Protein 5IJP (pdb70)

Radius of gyration: 22.39 Å; Cα contacts (8 Å, |Δi|>4): 128; chains: 1; bounding box: 25×36×83 Å

Solvent-accessible surface area: 11402 Å² total; per-residue (Å²): 166,129,13,24,147,76,10,62,92,45,70,59,191,86,1,70,208,57,14,15,73,14,92,25,5,64,47,12,10,148,146,22,73,6,88,108,46,103,109,168,134,74,124,96,16,37,131,110,0,21,66,90,0,34,72,38,0,80,60,25,12,91,67,1,70,57,34,26,65,81,23,1,93,69,1,32,152,66,1,61,89,7,36,174,85,4,112,85,10,43,31,73,80,143,155,81,162,118,89,32,105,101,14,64,123,70,0,32,70,2,63,49,28,23,110,53,5,52,96,0,47,91,12,1,93,37,0,2,102,74,0,3,110,52,0,20,158,89,29,40,100,174,16,52,92,98,8,65,86,145,24,74,60,85,57,148,18,62,146,103,12,71,42,6,36,82,99,2,57,135,17,67,95,98,2,57,96,83

Sequence (178 aa):
MKFGQQLRSSIIREYQWHYIDYDGLKADLKRASGPLVASSPRREWTEDDESRFVSKLEAELDKVHAKQQVKAMEISRRIAVSEREVQDVVGRLQDSEEEFMLLEEDLSDIIADVHDLAKFVQVNYTGFYKIIKKHDKMTGWRLKPVFDTRLKAKPFYKENYDASVVRLSKLYDLVRTR

Structure (mmCIF, N/CA/C/O backbone):
data_5IJP
#
_entry.id   5IJP
#
_cell.length_a   74.200
_cell.length_b   74.200
_cell.length_c   74.420
_cell.angle_alpha   90.00
_cell.angle_beta   90.00
_cell.angle_gamma   120.00
#
_symmetry.space_group_name_H-M   'P 62'
#
loop_
_entity.id
_entity.type
_entity.pdbx_description
1 polymer 'Putative uncharacterized protein'
2 non-polymer 'ACETATE ION'
3 non-polymer 'INOSITOL HEXAKISPHOSPHATE'
4 water water
#
loop_
_atom_site.group_PDB
_atom_site.id
_atom_site.type_symbol
_atom_site.label_atom_id
_atom_site.label_alt_id
_atom_site.label_comp_id
_atom_site.label_asym_id
_atom_site.label_entity_id
_atom_site.label_seq_id
_atom_site.pdbx_PDB_ins_code
_atom_site.Cartn_x
_atom_site.Cartn_y
_atom_site.Cartn_z
_atom_site.occupancy
_atom_site.B_iso_or_equiv
_atom_site.auth_seq_id
_atom_site.auth_comp_id
_atom_site.auth_asym_id
_atom_site.auth_atom_id
_atom_site.pdbx_PDB_model_num
ATOM 1 N N . MET A 1 1 ? -12.451 -7.707 8.215 1.00 118.76 1 MET A N 1
ATOM 2 C CA . MET A 1 1 ? -13.114 -7.215 7.009 1.00 116.63 1 MET A CA 1
ATOM 3 C C . MET A 1 1 ? -13.984 -5.973 7.257 1.00 119.53 1 MET A C 1
ATOM 4 O O . MET A 1 1 ? -14.216 -5.597 8.409 1.00 120.15 1 MET A O 1
ATOM 9 N N . LYS A 1 2 ? -14.453 -5.334 6.165 1.00 114.24 2 LYS A N 1
ATOM 10 C CA . LYS A 1 2 ? -15.289 -4.128 6.193 1.00 113.54 2 LYS A CA 1
ATOM 11 C C . LYS A 1 2 ? -16.342 -4.117 5.065 1.00 113.87 2 LYS A C 1
ATOM 12 O O . LYS A 1 2 ? -16.497 -3.109 4.370 1.00 113.80 2 LYS A O 1
ATOM 18 N N . PHE A 1 3 ? -17.082 -5.238 4.908 1.00 107.33 3 PHE A N 1
ATOM 19 C CA . PHE A 1 3 ? -18.108 -5.398 3.871 1.00 104.56 3 PHE A CA 1
ATOM 20 C C . PHE A 1 3 ? -19.325 -4.479 4.044 1.00 107.22 3 PHE A C 1
ATOM 21 O O . PHE A 1 3 ? -19.859 -3.999 3.041 1.00 106.05 3 PHE A O 1
ATOM 29 N N . GLY A 1 4 ? -19.750 -4.257 5.291 1.00 103.90 4 GLY A N 1
ATOM 30 C CA . GLY A 1 4 ? -20.888 -3.407 5.639 1.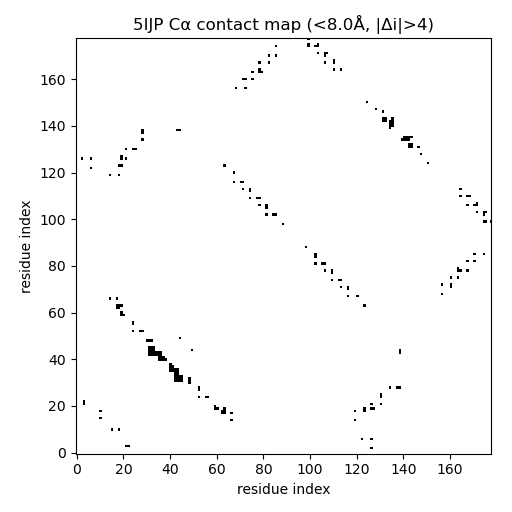00 103.66 4 GLY A CA 1
ATOM 31 C C . GLY A 1 4 ? -20.816 -2.008 5.055 1.00 108.24 4 GLY A C 1
ATOM 32 O O . GLY A 1 4 ? -21.833 -1.461 4.619 1.00 107.30 4 GLY A O 1
ATOM 33 N N . GLN A 1 5 ? -19.597 -1.437 5.022 1.00 106.25 5 GLN A N 1
ATOM 34 C CA . GLN A 1 5 ? -19.306 -0.116 4.467 1.00 107.63 5 GLN A CA 1
ATOM 35 C C . GLN A 1 5 ? -18.958 -0.222 2.973 1.00 109.82 5 GLN A C 1
ATOM 36 O O . GLN A 1 5 ? -19.249 0.708 2.220 1.00 109.88 5 GLN A O 1
ATOM 42 N N . GLN A 1 6 ? -18.339 -1.353 2.554 1.00 104.70 6 GLN A N 1
ATOM 43 C CA . GLN A 1 6 ? -17.948 -1.634 1.165 1.00 103.48 6 GLN A CA 1
ATOM 44 C C . GLN A 1 6 ? -19.165 -1.732 0.242 1.00 104.70 6 GLN A C 1
ATOM 45 O O . GLN A 1 6 ? -19.145 -1.163 -0.852 1.00 104.36 6 GLN A O 1
ATOM 51 N N . LEU A 1 7 ? -20.218 -2.452 0.688 1.00 99.13 7 LEU A N 1
ATOM 52 C CA . LEU A 1 7 ? -21.469 -2.640 -0.050 1.00 97.01 7 LEU A CA 1
ATOM 53 C C . LEU A 1 7 ? -22.243 -1.328 -0.166 1.00 101.32 7 LEU A C 1
ATOM 54 O O . LEU A 1 7 ? -22.792 -1.046 -1.230 1.00 100.23 7 LEU A O 1
ATOM 56 N N . ARG A 1 8 ? -22.260 -0.522 0.919 1.00 99.37 8 ARG A N 1
ATOM 57 C CA . ARG A 1 8 ? -22.934 0.778 0.990 1.00 100.64 8 ARG A CA 1
ATOM 58 C C . ARG A 1 8 ? -22.286 1.818 0.068 1.00 105.55 8 ARG A C 1
ATOM 59 O O . ARG A 1 8 ? -22.997 2.619 -0.541 1.00 105.62 8 ARG A O 1
ATOM 61 N N . SER A 1 9 ? -20.942 1.796 -0.035 1.00 102.62 9 SER A N 1
ATOM 62 C CA . SER A 1 9 ? -20.166 2.707 -0.880 1.00 103.82 9 SER A CA 1
ATOM 63 C C . SER A 1 9 ? -20.317 2.377 -2.367 1.00 105.53 9 SER A C 1
ATOM 64 O O . SER A 1 9 ? -20.305 3.288 -3.196 1.00 106.20 9 SER A O 1
ATOM 67 N N . SER A 1 10 ? -20.460 1.078 -2.700 1.00 99.23 10 SER A N 1
ATOM 68 C CA . SER A 1 10 ? -20.604 0.596 -4.075 1.00 97.26 10 SER A CA 1
ATOM 69 C C . SER A 1 10 ? -22.075 0.412 -4.512 1.00 98.90 10 SER A C 1
ATOM 70 O O . SER A 1 10 ? -22.388 -0.511 -5.270 1.00 96.82 10 SER A O 1
ATOM 73 N N . ILE A 1 11 ? -22.969 1.314 -4.055 1.00 95.86 11 ILE A N 1
ATOM 74 C CA . ILE A 1 11 ? -24.391 1.288 -4.404 1.00 94.58 11 ILE A CA 1
ATOM 75 C C . ILE A 1 11 ? -24.666 2.197 -5.607 1.00 98.76 11 ILE A C 1
ATOM 76 O O . ILE A 1 11 ? -24.302 3.375 -5.593 1.00 100.43 11 ILE A O 1
ATOM 81 N N . ILE A 1 12 ? -25.292 1.625 -6.650 1.00 93.49 12 ILE A N 1
ATOM 82 C CA . ILE A 1 12 ? -25.698 2.327 -7.870 1.00 93.62 12 ILE A CA 1
ATOM 83 C C . ILE A 1 12 ? -27.189 2.643 -7.704 1.00 97.36 12 ILE A C 1
ATOM 84 O O . ILE A 1 12 ? -27.954 1.763 -7.301 1.00 95.80 12 ILE A O 1
ATOM 89 N N . ARG A 1 13 ? -27.597 3.893 -8.010 1.00 95.42 13 ARG A N 1
ATOM 90 C CA . ARG A 1 13 ? -28.984 4.376 -7.907 1.00 96.16 13 ARG A CA 1
ATOM 91 C C . ARG A 1 13 ? -29.990 3.536 -8.717 1.00 98.19 13 ARG A C 1
ATOM 92 O O . ARG A 1 13 ? -31.168 3.482 -8.359 1.00 98.37 13 ARG A O 1
ATOM 100 N N . GLU A 1 14 ? -29.510 2.872 -9.789 1.00 92.85 14 GLU A N 1
ATOM 101 C CA . GLU A 1 14 ? -30.274 1.983 -10.669 1.00 91.37 14 GLU A CA 1
ATOM 102 C C . GLU A 1 14 ? -30.736 0.722 -9.907 1.00 93.39 14 GLU A C 1
ATOM 103 O O . GLU A 1 14 ? -31.864 0.265 -10.110 1.00 93.10 14 GLU A O 1
ATOM 109 N N . TYR A 1 15 ? -29.868 0.181 -9.027 1.00 88.43 15 TYR A N 1
ATOM 110 C CA . TYR A 1 15 ? -30.134 -1.026 -8.234 1.00 86.73 15 TYR A CA 1
ATOM 111 C C . TYR A 1 15 ? -30.338 -0.729 -6.729 1.00 90.12 15 TYR A C 1
ATOM 112 O O . TYR A 1 15 ? -30.537 -1.665 -5.955 1.00 88.85 15 TYR A O 1
ATOM 121 N N . GLN A 1 16 ? -30.300 0.568 -6.335 1.00 87.50 16 GLN A N 1
ATOM 122 C CA . GLN A 1 16 ? -30.397 1.131 -4.974 1.00 88.19 16 GLN A CA 1
ATOM 123 C C . GLN A 1 16 ? -31.269 0.350 -3.963 1.00 90.64 16 GLN A C 1
ATOM 124 O O . GLN A 1 16 ? -30.803 0.088 -2.852 1.00 90.01 16 GLN A O 1
ATOM 130 N N . TRP A 1 17 ? -32.518 0.008 -4.330 1.00 86.53 17 TRP A N 1
ATOM 131 C CA . TRP A 1 17 ? -33.462 -0.691 -3.444 1.00 86.01 17 TRP A CA 1
ATOM 132 C C . TRP A 1 17 ? -33.451 -2.226 -3.580 1.00 86.39 17 TRP A C 1
ATOM 133 O O . TRP A 1 17 ? -34.332 -2.888 -3.023 1.00 86.14 17 TRP A O 1
ATOM 144 N N . HIS A 1 18 ? -32.461 -2.793 -4.295 1.00 80.20 18 HIS A N 1
ATOM 145 C CA . HIS A 1 18 ? -32.402 -4.236 -4.543 1.00 77.96 18 HIS A CA 1
ATOM 146 C C . HIS A 1 18 ? -31.121 -4.938 -4.047 1.00 79.29 18 HIS A C 1
ATOM 147 O O . HIS A 1 18 ? -30.955 -6.136 -4.297 1.00 77.61 18 HIS A O 1
ATOM 154 N N . TYR A 1 19 ? -30.250 -4.221 -3.312 1.00 75.49 19 TYR A N 1
ATOM 155 C CA . TYR A 1 19 ? -29.025 -4.795 -2.743 1.00 74.10 19 TYR A CA 1
ATOM 156 C C . TYR A 1 19 ? -29.351 -5.638 -1.501 1.00 77.16 19 TYR A C 1
ATOM 157 O O . TYR A 1 19 ? -30.468 -5.556 -0.983 1.00 77.34 19 TYR A O 1
ATOM 166 N N . ILE A 1 20 ? -28.377 -6.441 -1.024 1.00 72.68 20 ILE A N 1
ATOM 167 C CA . ILE A 1 20 ? -28.528 -7.290 0.168 1.00 72.10 20 ILE A CA 1
ATOM 168 C C . ILE A 1 20 ? -28.702 -6.433 1.415 1.00 76.35 20 ILE A C 1
ATOM 169 O O . ILE A 1 20 ? -28.000 -5.431 1.575 1.00 76.70 20 ILE A O 1
ATOM 174 N N . ASP A 1 21 ? -29.602 -6.851 2.318 1.00 72.70 21 ASP A N 1
ATOM 175 C CA . ASP A 1 21 ? -29.799 -6.171 3.594 1.00 73.67 21 ASP A CA 1
ATOM 176 C C . ASP A 1 21 ? -28.819 -6.830 4.574 1.00 76.90 21 ASP A C 1
ATOM 177 O O . ASP A 1 21 ? -29.225 -7.525 5.509 1.00 76.61 21 ASP A O 1
ATOM 182 N N . TYR A 1 22 ? -27.511 -6.643 4.298 1.00 73.03 22 TYR A N 1
ATOM 183 C CA . TYR A 1 22 ? -26.379 -7.192 5.045 1.00 72.82 22 TYR A CA 1
ATOM 184 C C . TYR A 1 22 ? -26.415 -6.792 6.516 1.00 77.43 22 TYR A C 1
ATOM 185 O O . TYR A 1 22 ? -26.212 -7.647 7.376 1.00 76.78 22 TYR A O 1
ATOM 194 N N . ASP A 1 23 ? -26.700 -5.506 6.799 1.00 75.16 23 ASP A N 1
ATOM 195 C CA . ASP A 1 23 ? -26.801 -4.970 8.158 1.00 76.53 23 ASP A CA 1
ATOM 196 C C . ASP A 1 23 ? -28.057 -5.488 8.865 1.00 80.04 23 ASP A C 1
ATOM 197 O O . ASP A 1 23 ? -28.028 -5.704 10.078 1.00 80.47 23 ASP A O 1
ATOM 202 N N . GLY A 1 24 ? -29.127 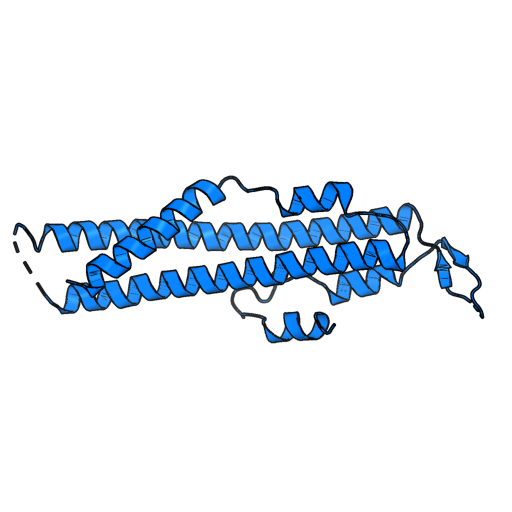-5.697 8.095 1.00 75.52 24 GLY A N 1
ATOM 203 C CA . GLY A 1 24 ? -30.399 -6.221 8.580 1.00 75.38 24 GLY A CA 1
ATOM 204 C C . GLY A 1 24 ? -30.314 -7.682 8.976 1.00 77.62 24 GLY A C 1
ATOM 205 O O . GLY A 1 24 ? -30.862 -8.076 10.009 1.00 77.85 24 GLY A O 1
ATOM 206 N N . LEU A 1 25 ? -29.615 -8.492 8.155 1.00 72.39 25 LEU A N 1
ATOM 207 C CA . LEU A 1 25 ? -29.402 -9.924 8.393 1.00 71.09 25 LEU A CA 1
ATOM 208 C C . LEU A 1 25 ? -28.401 -10.152 9.532 1.00 75.30 25 LEU A C 1
ATOM 209 O O . LEU A 1 25 ? -28.538 -11.127 10.273 1.00 74.78 25 LEU A O 1
ATOM 214 N N . LYS A 1 26 ? -27.406 -9.247 9.669 1.00 72.55 26 LYS A N 1
ATOM 215 C CA . LYS A 1 26 ? -26.375 -9.275 10.715 1.00 73.28 26 LYS A CA 1
ATOM 216 C C . LYS A 1 26 ? -27.022 -9.023 12.083 1.00 78.25 26 LYS A C 1
ATOM 217 O O . LYS A 1 26 ? -26.657 -9.677 13.062 1.00 78.15 26 LYS A O 1
ATOM 223 N N . ALA A 1 27 ? -27.989 -8.080 12.135 1.00 75.58 27 ALA A N 1
ATOM 224 C CA . ALA A 1 27 ? -28.743 -7.714 13.335 1.00 76.95 27 ALA A CA 1
ATOM 225 C C . ALA A 1 27 ? -29.677 -8.848 13.769 1.00 80.31 27 ALA A C 1
ATOM 226 O O . ALA A 1 27 ? -29.907 -9.023 14.967 1.00 81.07 27 ALA A O 1
ATOM 228 N N . ASP A 1 28 ? -30.199 -9.620 12.792 1.00 75.38 28 ASP A N 1
ATOM 229 C CA . ASP A 1 28 ? -31.091 -10.764 13.003 1.00 74.80 28 ASP A CA 1
ATOM 230 C C . ASP A 1 28 ? -30.363 -11.921 13.703 1.00 77.93 28 ASP A C 1
ATOM 231 O O . ASP A 1 28 ? -30.988 -12.663 14.463 1.00 77.95 28 ASP A O 1
ATOM 236 N N . LEU A 1 29 ? -29.043 -12.059 13.450 1.00 73.60 29 LEU A N 1
ATOM 237 C CA . LEU A 1 29 ? -28.178 -13.087 14.041 1.00 73.14 29 LEU A CA 1
ATOM 238 C C . LEU A 1 29 ? -27.938 -12.840 15.532 1.00 78.36 29 LEU A C 1
ATOM 239 O O . LEU A 1 29 ? -27.693 -13.789 16.279 1.00 78.24 29 LEU A O 1
ATOM 244 N N . LYS A 1 30 ? -27.997 -11.564 15.952 1.00 75.90 30 LYS A N 1
ATOM 245 C CA . LYS A 1 30 ? -27.808 -11.133 17.339 1.00 77.29 30 LYS A CA 1
ATOM 246 C C . LYS A 1 30 ? -29.105 -11.296 18.147 1.00 81.56 30 LYS A C 1
ATOM 247 O O . LYS A 1 30 ? -29.058 -11.306 19.380 1.00 82.64 30 LYS A O 1
ATOM 253 N N . ARG A 1 31 ? -30.256 -11.427 17.452 1.00 77.16 31 ARG A N 1
ATOM 254 C CA . ARG A 1 31 ? -31.583 -11.567 18.056 1.00 77.97 31 ARG A CA 1
ATOM 255 C C . ARG A 1 31 ? -31.972 -13.031 18.343 1.00 81.02 31 ARG A C 1
ATOM 256 O O . ARG A 1 31 ? -32.982 -13.525 17.831 1.00 80.28 31 ARG A O 1
ATOM 264 N N . ALA A 1 32 ? -31.170 -13.715 19.182 1.00 77.56 32 ALA A N 1
ATOM 265 C CA . ALA A 1 32 ? -31.419 -15.099 19.597 1.00 77.12 32 ALA A CA 1
ATOM 266 C C . ALA A 1 32 ? -32.461 -15.111 20.723 1.00 82.61 32 ALA A C 1
ATOM 267 O O . ALA A 1 32 ? -32.444 -14.221 21.577 1.00 83.64 32 ALA A O 1
ATOM 269 N N . SER A 1 33 ? -33.376 -16.102 20.716 1.00 79.33 33 SER A N 1
ATOM 270 C CA . SER A 1 33 ? -34.462 -16.191 21.699 1.00 81.08 33 SER A CA 1
ATOM 271 C C . SER A 1 33 ? -34.471 -17.476 22.562 1.00 85.87 33 SER A C 1
ATOM 272 O O . SER A 1 33 ? -35.478 -17.768 23.216 1.00 86.98 33 SER A O 1
ATOM 275 N N . GLY A 1 34 ? -33.352 -18.197 22.591 1.00 81.69 34 GLY A N 1
ATOM 276 C CA . GLY A 1 34 ? -33.221 -19.427 23.367 1.00 82.15 34 GLY A CA 1
ATOM 277 C C . GLY A 1 34 ? -32.737 -19.236 24.792 1.00 87.73 34 GLY A C 1
ATOM 278 O O . GLY A 1 34 ? -32.814 -18.122 25.319 1.00 88.25 34 GLY A O 1
ATOM 279 N N . PRO A 1 35 ? -32.236 -20.308 25.459 1.00 84.93 35 PRO A N 1
ATOM 280 C CA . PRO A 1 35 ? -31.758 -20.148 26.845 1.00 86.36 35 PRO A CA 1
ATOM 281 C C . PRO A 1 35 ? -30.455 -19.355 26.939 1.00 90.67 35 PRO A C 1
ATOM 282 O O . PRO A 1 35 ? -29.656 -19.373 26.002 1.00 88.86 35 PRO A O 1
ATOM 286 N N . LEU A 1 36 ? -30.253 -18.649 28.067 1.00 89.38 36 LEU A N 1
ATOM 287 C CA . LEU A 1 36 ? -29.063 -17.830 28.298 1.00 89.91 36 LEU A CA 1
ATOM 288 C C . LEU A 1 36 ? -27.811 -18.678 28.522 1.00 94.47 36 LEU A C 1
ATOM 289 O O . LEU A 1 36 ? -27.758 -19.474 29.462 1.00 95.10 36 LEU A O 1
ATOM 294 N N . VAL A 1 37 ? -26.819 -18.520 27.629 1.00 90.64 37 VAL A N 1
ATOM 295 C CA . VAL A 1 37 ? -25.543 -19.234 27.674 1.00 90.97 37 VAL A CA 1
ATOM 296 C C . VAL A 1 37 ? -24.488 -18.388 28.389 1.00 97.18 37 VAL A C 1
ATOM 297 O O . VAL A 1 37 ? -24.298 -17.218 28.044 1.00 96.90 37 VAL A O 1
ATOM 299 N N . ALA A 1 38 ? -23.819 -18.980 29.393 1.00 95.72 38 ALA A N 1
ATOM 300 C CA . ALA A 1 38 ? -22.790 -18.312 30.191 1.00 97.90 38 ALA A CA 1
ATOM 301 C C . ALA A 1 38 ? -21.414 -18.350 29.523 1.00 102.42 38 ALA A C 1
ATOM 302 O O . ALA A 1 38 ? -21.016 -19.384 28.978 1.00 101.34 38 ALA A O 1
ATOM 304 N N . SER A 1 39 ? -20.694 -17.211 29.567 1.00 100.53 39 SER A N 1
ATOM 305 C CA . SER A 1 39 ? -19.351 -17.043 29.003 1.00 101.20 39 SER A CA 1
ATOM 306 C C . SER A 1 39 ? -18.558 -16.023 29.827 1.00 107.77 39 SER A C 1
ATOM 307 O O . SER A 1 39 ? -19.020 -14.896 30.021 1.00 107.84 39 SER A O 1
ATOM 310 N N . SER A 1 40 ? -17.375 -16.432 30.325 1.00 106.36 40 SER A N 1
ATOM 311 C CA . SER A 1 40 ? -16.495 -15.592 31.142 1.00 136.94 40 SER A CA 1
ATOM 312 C C . SER A 1 40 ? -15.793 -14.528 30.302 1.00 165.46 40 SER A C 1
ATOM 313 O O . SER A 1 40 ? -15.889 -13.341 30.606 1.00 127.07 40 SER A O 1
ATOM 316 N N . PRO A 1 46 ? -24.364 -12.604 29.925 1.00 93.25 46 PRO A N 1
ATOM 317 C CA . PRO A 1 46 ? -24.680 -13.816 29.155 1.00 90.50 46 PRO A CA 1
ATOM 318 C C . PRO A 1 46 ? -25.557 -13.534 27.939 1.00 92.30 46 PRO A C 1
ATOM 319 O O . PRO A 1 46 ? -26.411 -12.647 27.986 1.00 92.56 46 PRO A O 1
ATOM 323 N N . ARG A 1 47 ? -25.342 -14.297 26.852 1.00 86.52 47 ARG A N 1
ATOM 324 C CA . ARG A 1 47 ? -26.089 -14.172 25.598 1.00 84.19 47 ARG A CA 1
ATOM 325 C C . ARG A 1 47 ? -26.977 -15.391 25.358 1.00 86.14 47 ARG A C 1
ATOM 326 O O . ARG A 1 47 ? -26.577 -16.513 25.677 1.00 85.65 47 ARG A O 1
ATOM 328 N N . ARG A 1 48 ? -28.176 -15.167 24.788 1.00 81.45 48 ARG A N 1
ATOM 329 C CA . ARG A 1 48 ? -29.148 -16.223 24.486 1.00 80.10 48 ARG A CA 1
ATOM 330 C C . ARG A 1 48 ? -28.677 -17.137 23.348 1.00 81.90 48 ARG A C 1
ATOM 331 O O . ARG A 1 48 ? -27.946 -16.693 22.459 1.00 80.61 48 ARG A O 1
ATOM 339 N N . GLU A 1 49 ? -29.085 -18.419 23.398 1.00 77.79 49 GLU A N 1
ATOM 340 C CA . GLU A 1 49 ? -28.727 -19.450 22.420 1.00 76.02 49 GLU A CA 1
ATOM 341 C C . GLU A 1 49 ? -29.611 -19.392 21.169 1.00 78.08 49 GLU A C 1
ATOM 342 O O . GLU A 1 49 ? -30.744 -18.911 21.236 1.00 78.04 49 GLU A O 1
ATOM 348 N N . TRP A 1 50 ? -29.088 -19.887 20.031 1.00 72.91 50 TRP A N 1
ATOM 349 C CA . TRP A 1 50 ? -29.799 -19.930 18.752 1.00 71.35 50 TRP A CA 1
ATOM 350 C C . TRP A 1 50 ? -30.699 -21.168 18.708 1.00 75.31 50 TRP A C 1
ATOM 351 O O . TRP A 1 50 ? -30.239 -22.274 19.009 1.00 75.22 50 TRP A O 1
ATOM 362 N N . THR A 1 51 ? -31.984 -20.973 18.357 1.00 71.84 51 THR A N 1
ATOM 363 C CA . THR A 1 51 ? -32.988 -22.044 18.300 1.00 72.30 51 THR A CA 1
ATOM 364 C C . THR A 1 51 ? -33.457 -22.365 16.877 1.00 75.13 51 THR A C 1
ATOM 365 O O . THR A 1 51 ? -33.013 -21.731 15.916 1.00 73.59 51 THR A O 1
ATOM 369 N N . GLU A 1 52 ? -34.368 -23.356 16.759 1.00 72.36 52 GLU A N 1
ATOM 370 C CA . GLU A 1 52 ? -35.001 -23.801 15.517 1.00 72.00 52 GLU A CA 1
ATOM 371 C C . GLU A 1 52 ? -35.910 -22.680 14.984 1.00 75.41 52 GLU A C 1
ATOM 372 O O . GLU A 1 52 ? -35.984 -22.480 13.770 1.00 74.23 52 GLU A O 1
ATOM 378 N N . ASP A 1 53 ? -36.584 -21.948 15.901 1.00 72.73 53 ASP A N 1
ATOM 379 C CA . ASP A 1 53 ? -37.473 -20.824 15.592 1.00 72.94 53 ASP A CA 1
ATOM 380 C C . ASP A 1 53 ? -36.678 -19.625 15.071 1.00 74.78 53 ASP A C 1
ATOM 381 O O . ASP A 1 53 ? -37.146 -18.937 14.163 1.00 74.20 53 ASP A O 1
ATOM 386 N N . ASP A 1 54 ? -35.476 -19.384 15.642 1.00 70.16 54 ASP A N 1
ATOM 387 C CA . ASP A 1 54 ? -34.571 -18.306 15.230 1.00 68.71 54 ASP A CA 1
ATOM 388 C C . ASP A 1 54 ? -34.011 -18.611 13.841 1.00 70.96 54 ASP A C 1
ATOM 389 O O . ASP A 1 54 ? -33.861 -17.700 13.024 1.00 69.86 54 ASP A O 1
ATOM 394 N N . GLU A 1 55 ? -33.728 -19.906 13.579 1.00 67.04 55 GLU A N 1
ATOM 395 C CA . GLU A 1 55 ? -33.210 -20.430 12.317 1.00 65.70 55 GLU A CA 1
ATOM 396 C C . GLU A 1 55 ? -34.243 -20.277 11.194 1.00 69.21 55 GLU A C 1
ATOM 397 O O . GLU A 1 55 ? -33.883 -19.828 10.107 1.00 67.95 55 GLU A O 1
ATOM 403 N N . SER A 1 56 ? -35.520 -20.634 11.465 1.00 66.66 56 SER A N 1
ATOM 404 C CA . SER A 1 56 ? -36.637 -20.533 10.518 1.00 66.91 56 SER A CA 1
ATOM 405 C C . SER A 1 56 ? -36.895 -19.079 10.108 1.00 70.11 56 SER A C 1
ATOM 406 O O . SER A 1 56 ? -37.211 -18.820 8.946 1.00 69.43 56 SER A O 1
ATOM 409 N N . ARG A 1 57 ? -36.733 -18.139 11.062 1.00 66.70 57 ARG A N 1
ATOM 410 C CA . ARG A 1 57 ? -36.898 -16.698 10.869 1.00 66.54 57 ARG A CA 1
ATOM 411 C C . ARG A 1 57 ? -35.781 -16.147 9.971 1.00 68.57 57 ARG A C 1
ATOM 412 O O . ARG A 1 57 ? -36.065 -15.344 9.079 1.00 68.02 57 ARG A O 1
ATOM 420 N N . PHE A 1 58 ? -34.522 -16.581 10.206 1.00 64.03 58 PHE A N 1
ATOM 421 C CA . PHE A 1 58 ? -33.353 -16.147 9.438 1.00 62.45 58 PHE A CA 1
ATOM 422 C C . PHE A 1 58 ? -33.384 -16.643 7.992 1.00 65.51 58 PHE A C 1
ATOM 423 O O . PHE A 1 58 ? -33.114 -15.852 7.090 1.00 64.39 58 PHE A O 1
ATOM 431 N N . VAL A 1 59 ? -33.718 -17.937 7.775 1.00 62.44 59 VAL A N 1
ATOM 432 C CA . VAL A 1 59 ? -33.805 -18.560 6.444 1.00 61.93 59 VAL A CA 1
ATOM 433 C C . VAL A 1 59 ? -34.862 -17.848 5.588 1.00 66.45 59 VAL A C 1
ATOM 434 O O . VAL A 1 59 ? -34.577 -17.517 4.436 1.00 65.47 59 VAL A O 1
ATOM 438 N N . SER A 1 60 ? -36.048 -17.565 6.172 1.00 64.39 60 SER A N 1
ATOM 439 C CA . SER A 1 60 ? -37.148 -16.852 5.513 1.00 65.23 60 SER A CA 1
ATOM 440 C C . SER A 1 60 ? -36.729 -15.433 5.108 1.00 68.49 60 SER A C 1
ATOM 441 O O . SER A 1 60 ? -37.063 -14.993 4.008 1.00 68.14 60 SER A O 1
ATOM 444 N N . LYS A 1 61 ? -35.970 -14.740 5.984 1.00 64.60 61 LYS A N 1
ATOM 445 C CA . LYS A 1 61 ? -35.453 -13.391 5.743 1.00 64.07 61 LYS A CA 1
ATOM 446 C C . LYS A 1 61 ? -34.346 -13.407 4.682 1.00 66.45 61 LYS A C 1
ATOM 447 O O . LYS A 1 61 ? -34.257 -12.474 3.883 1.00 65.84 61 LYS A O 1
ATOM 449 N N . LEU A 1 62 ? -33.515 -14.469 4.676 1.00 62.26 62 LEU A N 1
ATOM 450 C CA . LEU A 1 62 ? -32.414 -14.659 3.728 1.00 61.09 62 LEU A CA 1
ATOM 451 C C . LEU A 1 62 ? -32.940 -15.005 2.329 1.00 65.10 62 LEU A C 1
ATOM 452 O O . LEU A 1 62 ? -32.400 -14.505 1.340 1.00 63.84 62 LEU A O 1
ATOM 457 N N . GLU A 1 63 ? -33.985 -15.858 2.253 1.00 62.87 63 GLU A N 1
ATOM 458 C CA . GLU A 1 63 ? -34.621 -16.270 0.998 1.00 63.21 63 GLU A CA 1
ATOM 459 C C . GLU A 1 63 ? -35.350 -15.096 0.348 1.00 67.61 63 GLU A C 1
ATOM 460 O O . GLU A 1 63 ? -35.302 -14.962 -0.874 1.00 67.09 63 GLU A O 1
ATOM 466 N N . ALA A 1 64 ? -35.990 -14.229 1.168 1.00 64.95 64 ALA A N 1
ATOM 467 C CA . ALA A 1 64 ? -36.700 -13.026 0.719 1.00 65.59 64 ALA A CA 1
ATOM 468 C C . ALA A 1 64 ?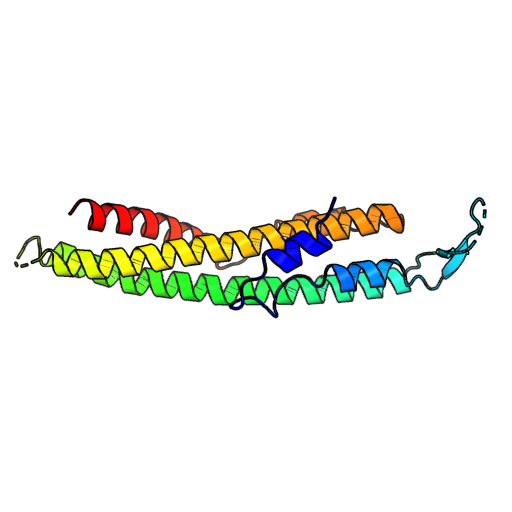 -35.720 -12.031 0.089 1.00 68.38 64 ALA A C 1
ATOM 469 O O . ALA A 1 64 ? -36.058 -11.376 -0.899 1.00 68.27 64 ALA A O 1
ATOM 471 N N . GLU A 1 65 ? -34.497 -11.947 0.650 1.00 63.84 65 GLU A N 1
ATOM 472 C CA . GLU A 1 65 ? -33.424 -11.095 0.144 1.00 62.82 65 GLU A CA 1
ATOM 473 C C . GLU A 1 65 ? -32.831 -11.694 -1.125 1.00 66.04 65 GLU A C 1
ATOM 474 O O . GLU A 1 65 ? -32.450 -10.946 -2.023 1.00 65.52 65 GLU A O 1
ATOM 480 N N . LEU A 1 66 ? -32.779 -13.042 -1.208 1.00 62.41 66 LEU A N 1
ATOM 481 C CA . LEU A 1 66 ? -32.264 -13.781 -2.363 1.00 61.71 66 LEU A CA 1
ATOM 482 C C . LEU A 1 66 ? -33.167 -13.600 -3.586 1.00 66.09 66 LEU A C 1
ATOM 483 O O . LEU A 1 66 ? -32.656 -13.457 -4.696 1.00 65.28 66 LEU A O 1
ATOM 488 N N . ASP A 1 67 ? -34.499 -13.575 -3.376 1.00 63.80 67 ASP A N 1
ATOM 489 C CA . ASP A 1 67 ? -35.493 -13.386 -4.436 1.00 64.62 67 ASP A CA 1
ATOM 490 C C . ASP A 1 67 ? -35.480 -11.954 -4.967 1.00 68.25 67 ASP A C 1
ATOM 491 O O . ASP A 1 67 ? -35.638 -11.757 -6.171 1.00 67.88 67 ASP A O 1
ATOM 496 N N . LYS A 1 68 ? -35.285 -10.964 -4.066 1.00 64.74 68 LYS A N 1
ATOM 497 C CA . LYS A 1 68 ? -35.223 -9.530 -4.371 1.00 64.82 68 LYS A CA 1
ATOM 498 C C . LYS A 1 68 ? -34.049 -9.220 -5.312 1.00 67.49 68 LYS A C 1
ATOM 499 O O . LYS A 1 68 ? -34.200 -8.413 -6.232 1.00 67.53 68 LYS A O 1
ATOM 505 N N . VAL A 1 69 ? -32.897 -9.879 -5.085 1.00 62.72 69 VAL A N 1
ATOM 506 C CA . VAL A 1 69 ? -31.682 -9.729 -5.893 1.00 61.61 69 VAL A CA 1
ATOM 507 C C . VAL A 1 69 ? -31.872 -10.427 -7.246 1.00 65.08 69 VAL A C 1
ATOM 508 O O . VAL A 1 69 ? -31.624 -9.811 -8.284 1.00 64.73 69 VAL A O 1
ATOM 512 N N . HIS A 1 70 ? -32.334 -11.699 -7.226 1.00 61.60 70 HIS A N 1
ATOM 513 C CA . HIS A 1 70 ? -32.580 -12.523 -8.414 1.00 61.64 70 HIS A CA 1
ATOM 514 C C . HIS A 1 70 ? -33.622 -11.928 -9.368 1.00 66.32 70 HIS A C 1
ATOM 515 O O . HIS A 1 70 ? -33.515 -12.137 -10.578 1.00 66.26 70 HIS A O 1
ATOM 522 N N . ALA A 1 71 ? -34.609 -11.176 -8.832 1.00 63.37 71 ALA A N 1
ATOM 523 C CA . ALA A 1 71 ? -35.638 -10.509 -9.632 1.00 64.29 71 ALA A CA 1
ATOM 524 C C . ALA A 1 71 ? -35.027 -9.332 -10.395 1.00 67.75 71 ALA A C 1
ATOM 525 O O . ALA A 1 71 ? -35.278 -9.203 -11.592 1.00 67.91 71 ALA A O 1
ATOM 527 N N . LYS A 1 72 ? -34.197 -8.503 -9.717 1.00 63.63 72 LYS A N 1
ATOM 528 C CA . LYS A 1 72 ? -33.513 -7.352 -10.321 1.00 63.28 72 LYS A CA 1
ATOM 529 C C . LYS A 1 72 ? -32.464 -7.804 -11.345 1.00 66.36 72 LYS A C 1
ATOM 530 O O . LYS A 1 72 ? -32.295 -7.143 -12.373 1.00 66.17 72 LYS A O 1
ATOM 536 N N . GLN A 1 73 ? -31.784 -8.941 -11.071 1.00 62.19 73 GLN A N 1
ATOM 537 C CA . GLN A 1 73 ? -30.784 -9.543 -11.959 1.00 61.53 73 GLN A CA 1
ATOM 538 C C . GLN A 1 73 ? -31.434 -9.991 -13.270 1.00 66.05 73 GLN A C 1
ATOM 539 O O . GLN A 1 73 ? -30.812 -9.880 -14.323 1.00 65.69 73 GLN A O 1
ATOM 545 N N . GLN A 1 74 ? -32.692 -10.475 -13.199 1.00 63.38 74 GLN A N 1
ATOM 546 C CA . GLN A 1 74 ? -33.473 -10.942 -14.342 1.00 64.29 74 GLN A CA 1
ATOM 547 C C . GLN A 1 74 ? -33.939 -9.791 -15.235 1.00 69.34 74 GLN A C 1
ATOM 548 O O . GLN A 1 74 ? -33.712 -9.844 -16.444 1.00 69.23 74 GLN A O 1
ATOM 554 N N . VAL A 1 75 ? -34.609 -8.775 -14.644 1.00 66.87 75 VAL A N 1
ATOM 555 C CA . VAL A 1 75 ? -35.157 -7.600 -15.338 1.00 68.01 75 VAL A CA 1
ATOM 556 C C . VAL A 1 75 ? -34.072 -6.865 -16.139 1.00 71.65 75 VAL A C 1
ATOM 557 O O . VAL A 1 75 ? -34.271 -6.604 -17.326 1.00 71.88 75 VAL A O 1
ATOM 561 N N . LYS A 1 76 ? -32.922 -6.574 -15.500 1.00 67.54 76 LYS A N 1
ATOM 562 C CA . LYS A 1 76 ? -31.808 -5.861 -16.123 1.00 67.27 76 LYS A CA 1
ATOM 563 C C . LYS A 1 76 ? -31.132 -6.649 -17.254 1.00 71.34 76 LYS A C 1
ATOM 564 O O . LYS A 1 76 ? -30.902 -6.073 -18.318 1.00 71.55 76 LYS A O 1
ATOM 570 N N . ALA A 1 77 ? -30.835 -7.951 -17.038 1.00 67.55 77 ALA A N 1
ATOM 571 C CA . ALA A 1 77 ? -30.193 -8.818 -18.037 1.00 67.49 77 ALA A CA 1
ATOM 572 C C . ALA A 1 77 ? -31.049 -9.005 -19.288 1.00 72.96 77 ALA A C 1
ATOM 573 O O . ALA A 1 77 ? -30.512 -8.993 -20.398 1.00 72.96 77 ALA A O 1
ATOM 575 N N . MET A 1 78 ? -32.374 -9.164 -19.108 1.00 70.60 78 MET A N 1
ATOM 576 C CA . MET A 1 78 ? -33.336 -9.332 -20.197 1.00 71.94 78 MET A CA 1
ATOM 577 C C . MET A 1 78 ? -33.493 -8.052 -21.008 1.00 76.53 78 MET A C 1
ATOM 578 O O . MET A 1 78 ? -33.684 -8.124 -22.223 1.00 77.11 78 MET A O 1
ATOM 583 N N . GLU A 1 79 ? -33.391 -6.883 -20.338 1.00 72.86 79 GLU A N 1
ATOM 584 C CA . GLU A 1 79 ? -33.447 -5.563 -20.972 1.00 73.43 79 GLU A CA 1
ATOM 585 C C . GLU A 1 79 ? -32.185 -5.359 -21.811 1.00 76.81 79 GLU A C 1
ATOM 586 O O . GLU A 1 79 ? -32.266 -4.788 -22.898 1.00 77.33 79 GLU A O 1
ATOM 592 N N . ILE A 1 80 ? -31.030 -5.864 -21.315 1.00 72.13 80 ILE A N 1
ATOM 593 C CA . ILE A 1 80 ? -29.731 -5.825 -21.994 1.00 71.64 80 ILE A CA 1
ATOM 594 C C . ILE A 1 80 ? -29.780 -6.737 -23.235 1.00 76.22 80 ILE A C 1
ATOM 595 O O . ILE A 1 80 ? -29.333 -6.322 -24.304 1.00 76.42 80 ILE A O 1
ATOM 600 N N . SER A 1 81 ? -30.368 -7.951 -23.097 1.00 72.99 81 SER A N 1
ATOM 601 C CA . SER A 1 81 ? -30.542 -8.925 -24.185 1.00 73.80 81 SER A CA 1
ATOM 602 C C . SER A 1 81 ? -31.417 -8.343 -25.302 1.00 78.92 81 SER A C 1
ATOM 603 O O . SER A 1 81 ? -31.155 -8.598 -26.479 1.00 79.32 81 SER A O 1
ATOM 606 N N . ARG A 1 82 ? -32.435 -7.541 -24.921 1.00 75.85 82 ARG A N 1
ATOM 607 C CA . ARG A 1 82 ? -33.342 -6.840 -25.831 1.00 77.14 82 ARG A CA 1
ATOM 608 C C . ARG A 1 82 ? -32.568 -5.705 -26.522 1.00 80.76 82 ARG A C 1
ATOM 609 O O . ARG A 1 82 ? -32.729 -5.511 -27.727 1.00 81.51 82 ARG A O 1
ATOM 617 N N . ARG A 1 83 ? -31.714 -4.980 -25.757 1.00 76.10 83 ARG A N 1
ATOM 618 C CA . ARG A 1 83 ? -30.865 -3.888 -26.249 1.00 75.96 83 ARG A CA 1
ATOM 619 C C . ARG A 1 83 ? -29.822 -4.397 -27.245 1.00 79.72 83 ARG A C 1
ATOM 620 O O . ARG A 1 83 ? -29.509 -3.689 -28.202 1.00 80.09 83 ARG A O 1
ATOM 628 N N . ILE A 1 84 ? -29.293 -5.620 -27.022 1.00 75.62 84 ILE A N 1
ATOM 629 C CA . ILE A 1 84 ? -28.317 -6.268 -27.905 1.00 75.86 84 ILE A CA 1
ATOM 630 C C . ILE A 1 8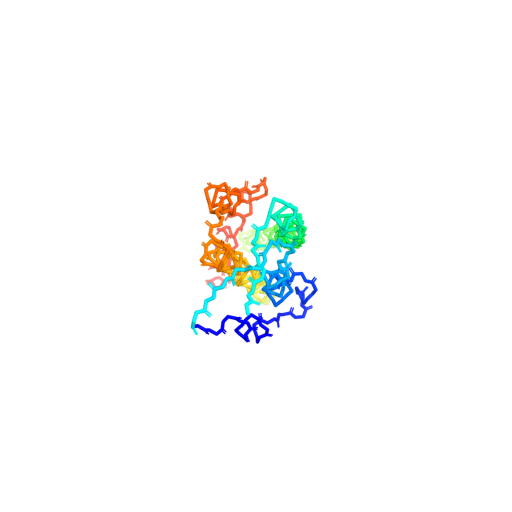4 ? -29.010 -6.658 -29.219 1.00 81.18 84 ILE A C 1
ATOM 631 O O . ILE A 1 84 ? -28.481 -6.359 -30.287 1.00 81.46 84 ILE A O 1
ATOM 636 N N . ALA A 1 85 ? -30.206 -7.284 -29.126 1.00 78.30 85 ALA A N 1
ATOM 637 C CA . ALA A 1 85 ? -31.025 -7.733 -30.257 1.00 79.71 85 ALA A CA 1
ATOM 638 C C . ALA A 1 85 ? -31.394 -6.606 -31.229 1.00 84.83 85 ALA A C 1
ATOM 639 O O . ALA A 1 85 ? -31.333 -6.817 -32.442 1.00 85.58 85 ALA A O 1
ATOM 641 N N . VAL A 1 86 ? -31.761 -5.416 -30.705 1.00 81.43 86 VAL A N 1
ATOM 642 C CA . VAL A 1 86 ? -32.121 -4.258 -31.535 1.00 82.55 86 VAL A CA 1
ATOM 643 C C . VAL A 1 86 ? -30.876 -3.609 -32.158 1.00 86.51 86 VAL A C 1
ATOM 644 O O . VAL A 1 86 ? -30.949 -3.137 -33.292 1.00 87.40 86 VAL A O 1
ATOM 648 N N . SER A 1 87 ? -29.739 -3.607 -31.431 1.00 82.00 87 SER A N 1
ATOM 649 C CA . SER A 1 87 ? -28.472 -3.045 -31.907 1.00 81.99 87 SER A CA 1
ATOM 650 C C . SER A 1 87 ? -27.809 -3.948 -32.947 1.00 86.94 87 SER A C 1
ATOM 651 O O . SER A 1 87 ? -27.178 -3.436 -33.871 1.00 87.40 87 SER A O 1
ATOM 654 N N . GLU A 1 88 ? -27.960 -5.286 -32.800 1.00 83.69 88 GLU A N 1
ATOM 655 C CA . GLU A 1 88 ? -27.415 -6.304 -33.707 1.00 84.64 88 GLU A CA 1
ATOM 656 C C . GLU A 1 88 ? -28.029 -6.155 -35.100 1.00 90.61 88 GLU A C 1
ATOM 657 O O . GLU A 1 88 ? -27.306 -6.265 -36.090 1.00 91.19 88 GLU A O 1
ATOM 663 N N . ARG A 1 89 ? -29.352 -5.880 -35.166 1.00 87.99 89 ARG A N 1
ATOM 664 C CA . ARG A 1 89 ? -30.099 -5.653 -36.405 1.00 89.78 89 ARG A CA 1
ATOM 665 C C . ARG A 1 89 ? -29.603 -4.359 -37.067 1.00 94.36 89 ARG A C 1
ATOM 666 O O . ARG A 1 89 ? -29.382 -4.346 -38.278 1.00 95.43 89 ARG A O 1
ATOM 674 N N . GLU A 1 90 ? -29.397 -3.294 -36.259 1.00 90.15 90 GLU A N 1
ATOM 675 C CA . GLU A 1 90 ? -28.907 -1.980 -36.692 1.00 90.58 90 GLU A CA 1
ATOM 676 C C . GLU A 1 90 ? -27.512 -2.060 -37.316 1.00 94.91 90 GLU A C 1
ATOM 677 O O . GLU A 1 90 ? -27.249 -1.356 -38.288 1.00 95.64 90 GLU A O 1
ATOM 683 N N . VAL A 1 91 ? -26.627 -2.916 -36.761 1.00 90.79 91 VAL A N 1
ATOM 684 C CA . VAL A 1 91 ? -25.264 -3.127 -37.265 1.00 91.28 91 VAL A CA 1
ATOM 685 C C . VAL A 1 91 ? -25.331 -3.955 -38.562 1.00 97.08 91 VAL A C 1
ATOM 686 O O . VAL A 1 91 ? -24.629 -3.633 -39.523 1.00 97.86 91 VAL A O 1
ATOM 690 N N . GLN A 1 92 ? -26.202 -4.991 -38.588 1.00 94.21 92 GLN A N 1
ATOM 691 C CA . GLN A 1 92 ? -26.417 -5.885 -39.730 1.00 95.96 92 GLN A CA 1
ATOM 692 C C . GLN A 1 92 ? -26.835 -5.148 -41.005 1.00 101.97 92 GLN A C 1
ATOM 693 O O . GLN A 1 92 ? -26.248 -5.398 -42.059 1.00 103.03 92 GLN A O 1
ATOM 699 N N . ASP A 1 93 ? -27.816 -4.223 -40.908 1.00 98.92 93 ASP A N 1
ATOM 700 C CA . ASP A 1 93 ? -28.266 -3.440 -42.062 1.00 100.67 93 ASP A CA 1
ATOM 701 C C . ASP A 1 93 ? -27.301 -2.292 -42.405 1.00 105.22 93 ASP A C 1
ATOM 702 O O . ASP A 1 93 ? -27.318 -1.814 -43.539 1.00 106.44 93 ASP A O 1
ATOM 707 N N . VAL A 1 94 ? -26.449 -1.871 -41.442 1.00 100.73 94 VAL A N 1
ATOM 708 C CA . VAL A 1 94 ? -25.443 -0.825 -41.654 1.00 101.10 94 VAL A CA 1
ATOM 709 C C . VAL A 1 94 ? -24.256 -1.409 -42.417 1.00 106.43 94 VAL A C 1
ATOM 710 O O . VAL A 1 94 ? -23.778 -0.789 -43.367 1.00 107.59 94 VAL A O 1
ATOM 712 N N . VAL A 1 95 ? -23.799 -2.614 -42.013 1.00 102.75 95 VAL A N 1
ATOM 713 C CA . VAL A 1 95 ? -22.702 -3.338 -42.658 1.00 104.06 95 VAL A CA 1
ATOM 714 C C . VAL A 1 95 ? -23.148 -3.890 -44.016 1.00 110.27 95 VAL A C 1
ATOM 715 O O . VAL A 1 95 ? -22.324 -4.027 -44.920 1.00 111.63 95 VAL A O 1
ATOM 717 N N . GLY A 1 96 ? -24.445 -4.187 -44.137 1.00 107.06 96 GLY A N 1
ATOM 718 C CA . GLY A 1 96 ? -25.067 -4.696 -45.355 1.00 108.98 96 GLY A CA 1
ATOM 719 C C . GLY A 1 96 ? -25.182 -3.650 -46.446 1.00 114.51 96 GLY A C 1
ATOM 720 O O . GLY A 1 96 ? -24.839 -3.925 -47.599 1.00 115.99 96 GLY A O 1
ATOM 721 N N . ARG A 1 97 ? -25.667 -2.439 -46.086 1.00 110.58 97 ARG A N 1
ATOM 722 C CA . ARG A 1 97 ? -25.826 -1.301 -47.001 1.00 111.86 97 ARG A CA 1
ATOM 723 C C . ARG A 1 97 ? -24.469 -0.760 -47.456 1.00 116.82 97 ARG A C 1
ATOM 724 O O . ARG A 1 97 ? -24.326 -0.378 -48.618 1.00 118.22 97 ARG A O 1
ATOM 726 N N . LEU A 1 98 ? -23.471 -0.750 -46.547 1.00 112.54 98 LEU A N 1
ATOM 727 C CA . LEU A 1 98 ? -22.105 -0.305 -46.834 1.00 113.49 98 LEU A CA 1
ATOM 728 C C . LEU A 1 98 ? -21.243 -1.490 -47.325 1.00 118.63 98 LEU A C 1
ATOM 729 O O . LEU A 1 98 ? -20.115 -1.697 -46.867 1.00 118.25 98 LEU A O 1
ATOM 734 N N . GLN A 1 99 ? -21.807 -2.262 -48.273 1.00 116.58 99 GLN A N 1
ATOM 735 C CA . GLN A 1 99 ? -21.221 -3.442 -48.912 1.00 118.17 99 GLN A CA 1
ATOM 736 C C . GLN A 1 99 ? -21.778 -3.560 -50.339 1.00 124.22 99 GLN A C 1
ATOM 737 O O . GLN A 1 99 ? -21.059 -3.991 -51.243 1.00 126.03 99 GLN A O 1
ATOM 743 N N . ASP A 1 100 ? -23.056 -3.169 -50.531 1.00 120.38 100 ASP A N 1
ATOM 744 C CA . ASP A 1 100 ? -23.751 -3.193 -51.819 1.00 154.82 100 ASP A CA 1
ATOM 745 C C . ASP A 1 100 ? -23.866 -1.787 -52.408 1.00 183.70 100 ASP A C 1
ATOM 746 O O . ASP A 1 100 ? -22.922 -1.001 -52.337 1.00 144.61 100 ASP A O 1
ATOM 751 N N . SER A 1 109 ? -20.038 6.121 -44.890 1.00 107.74 109 SER A N 1
ATOM 752 C CA . SER A 1 109 ? -20.578 7.001 -43.858 1.00 106.64 109 SER A CA 1
ATOM 753 C C . SER A 1 109 ? -19.936 6.718 -42.495 1.00 108.96 109 SER A C 1
ATOM 754 O O . SER A 1 109 ? -20.191 5.670 -41.895 1.00 106.80 109 SER A O 1
ATOM 757 N N . GLU A 1 110 ? -19.087 7.649 -42.020 1.00 106.33 110 GLU A N 1
ATOM 758 C CA . GLU A 1 110 ? -18.381 7.528 -40.739 1.00 105.21 110 GLU A CA 1
ATOM 759 C C . GLU A 1 110 ? -19.275 7.823 -39.524 1.00 107.05 110 GLU A C 1
ATOM 760 O O . GLU A 1 110 ? -19.013 7.293 -38.442 1.00 105.21 110 GLU A O 1
ATOM 766 N N . GLU A 1 111 ? -20.322 8.656 -39.706 1.00 103.72 111 GLU A N 1
ATOM 767 C CA . GLU A 1 111 ? -21.269 9.041 -38.654 1.00 102.35 111 GLU A CA 1
ATOM 768 C C . GLU A 1 111 ? -22.160 7.873 -38.212 1.00 103.78 111 GLU A C 1
ATOM 769 O O . GLU A 1 111 ? -22.549 7.820 -37.044 1.00 102.12 111 GLU A O 1
ATOM 775 N N . GLU A 1 112 ? -22.484 6.946 -39.140 1.00 99.87 112 GLU A N 1
ATOM 776 C CA . GLU A 1 112 ? -23.315 5.769 -38.860 1.00 97.82 112 GLU A CA 1
ATOM 777 C C . GLU A 1 112 ? -22.626 4.810 -37.888 1.00 99.82 112 GLU A C 1
ATOM 778 O O . GLU A 1 112 ? -23.291 4.248 -37.016 1.00 97.72 112 GLU A O 1
ATOM 784 N N . PHE A 1 113 ? -21.294 4.652 -38.021 1.00 96.94 113 PHE A N 1
ATOM 785 C CA . PHE A 1 113 ? -20.478 3.812 -37.142 1.00 95.70 113 PHE A CA 1
ATOM 786 C C . PHE A 1 113 ? -20.298 4.484 -35.781 1.00 98.61 113 PHE A C 1
ATOM 787 O O . PHE A 1 113 ? -20.236 3.792 -34.766 1.00 96.73 113 PHE A O 1
ATOM 795 N N . MET A 1 114 ? -20.225 5.835 -35.770 1.00 96.17 114 MET A N 1
ATOM 796 C CA . MET A 1 114 ? -20.063 6.681 -34.584 1.00 95.87 114 MET A CA 1
ATOM 797 C C . MET A 1 114 ? -21.238 6.518 -33.609 1.00 97.50 114 MET A C 1
ATOM 798 O O . MET A 1 114 ? -21.006 6.333 -32.413 1.00 96.07 114 MET A O 1
ATOM 803 N N . LEU A 1 115 ? -22.486 6.609 -34.117 1.00 93.63 115 LEU A N 1
ATOM 804 C CA . LEU A 1 115 ? -23.706 6.462 -33.319 1.00 92.15 115 LEU A CA 1
ATOM 805 C C . LEU A 1 115 ? -23.829 5.050 -32.755 1.00 93.78 115 LEU A C 1
ATOM 806 O O . LEU A 1 115 ? -24.231 4.890 -31.601 1.00 92.33 115 LEU A O 1
ATOM 811 N N . LEU A 1 116 ? -23.458 4.033 -33.560 1.00 89.80 116 LEU A N 1
ATOM 812 C CA . LEU A 1 116 ? -23.491 2.625 -33.166 1.00 87.99 116 LEU A CA 1
ATOM 813 C C . LEU A 1 116 ? -22.420 2.298 -32.130 1.00 90.95 116 LEU A C 1
ATOM 814 O O . LEU A 1 116 ? -22.697 1.533 -31.206 1.00 89.17 116 LEU A O 1
ATOM 819 N N . GLU A 1 117 ? -21.210 2.886 -32.269 1.00 88.53 117 GLU A N 1
ATOM 820 C CA . GLU A 1 117 ? -20.092 2.679 -31.343 1.00 88.20 117 GLU A CA 1
ATOM 821 C C . GLU A 1 117 ? -20.441 3.167 -29.934 1.00 91.08 117 GLU A C 1
ATOM 822 O O . GLU A 1 117 ? -20.149 2.466 -28.966 1.00 89.64 117 GLU A O 1
ATOM 828 N N . GLU A 1 118 ? -21.092 4.346 -29.827 1.00 88.14 118 GLU A N 1
ATOM 829 C CA . GLU A 1 118 ? -21.520 4.926 -28.552 1.00 87.55 118 GLU A CA 1
ATOM 830 C C . GLU A 1 118 ? -22.679 4.151 -27.927 1.00 89.42 118 GLU A C 1
ATOM 831 O O . GLU A 1 118 ? -22.739 4.034 -26.701 1.00 88.14 118 GLU A O 1
ATOM 837 N N . ASP A 1 119 ? -23.592 3.618 -28.766 1.00 85.48 119 ASP A N 1
A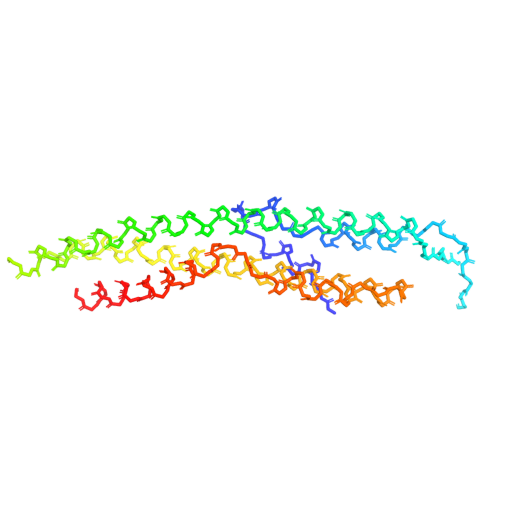TOM 838 C CA . ASP A 1 119 ? -24.745 2.836 -28.316 1.00 83.94 119 ASP A CA 1
ATOM 839 C C . ASP A 1 119 ? -24.322 1.468 -27.784 1.00 85.90 119 ASP A C 1
ATOM 840 O O . ASP A 1 119 ? -24.799 1.063 -26.724 1.00 84.38 119 ASP A O 1
ATOM 845 N N . LEU A 1 120 ? -23.415 0.773 -28.506 1.00 82.31 120 LEU A N 1
ATOM 846 C CA . LEU A 1 120 ? -22.904 -0.548 -28.125 1.00 81.07 120 LEU A CA 1
ATOM 847 C C . LEU A 1 120 ? -22.009 -0.508 -26.882 1.00 84.29 120 LEU A C 1
ATOM 848 O O . LEU A 1 120 ? -22.075 -1.433 -26.070 1.00 82.81 120 LEU A O 1
ATOM 853 N N . SER A 1 121 ? -21.194 0.563 -26.723 1.00 81.66 121 SER A N 1
ATOM 854 C CA . SER A 1 121 ? -20.305 0.750 -25.567 1.00 81.52 121 SER A CA 1
ATOM 855 C C . SER A 1 121 ? -21.092 0.983 -24.275 1.00 83.86 121 SER A C 1
ATOM 856 O O . SER A 1 121 ? -20.625 0.602 -23.200 1.00 82.97 121 SER A O 1
ATOM 859 N N . ASP A 1 122 ? -22.288 1.601 -24.388 1.00 79.88 122 ASP A N 1
ATOM 860 C CA . ASP A 1 122 ? -23.198 1.869 -23.274 1.00 78.81 122 ASP A CA 1
ATOM 861 C C . ASP A 1 122 ? -23.763 0.554 -22.732 1.00 80.46 122 ASP A C 1
A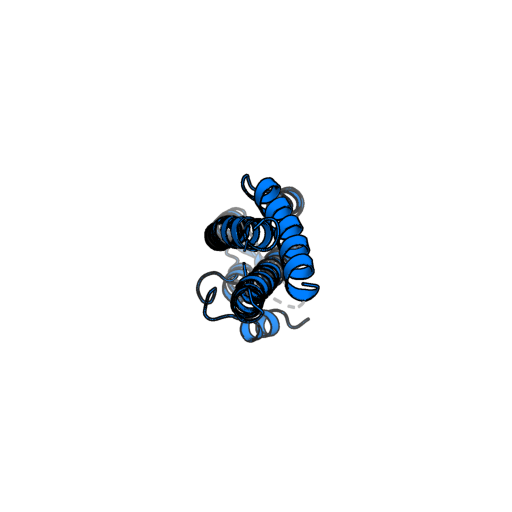TOM 862 O O . ASP A 1 122 ? -23.953 0.428 -21.522 1.00 79.56 122 ASP A O 1
ATOM 867 N N . ILE A 1 123 ? -24.010 -0.428 -23.629 1.00 75.88 123 ILE A N 1
ATOM 868 C CA . ILE A 1 123 ? -24.510 -1.759 -23.268 1.00 74.14 123 ILE A CA 1
ATOM 869 C C . ILE A 1 123 ? -23.397 -2.533 -22.538 1.00 76.93 123 ILE A C 1
ATOM 870 O O . ILE A 1 123 ? -23.685 -3.182 -21.533 1.00 75.47 123 ILE A O 1
ATOM 875 N N . ILE A 1 124 ? -22.129 -2.415 -23.011 1.00 74.11 124 ILE A N 1
ATOM 876 C CA . ILE A 1 124 ? -20.944 -3.049 -22.402 1.00 74.02 124 ILE A CA 1
ATOM 877 C C . ILE A 1 124 ? -20.776 -2.544 -20.959 1.00 77.63 124 ILE A C 1
ATOM 878 O O . ILE A 1 124 ? -20.539 -3.350 -20.054 1.00 76.65 124 ILE A O 1
ATOM 883 N N . ALA A 1 125 ? -20.944 -1.219 -20.752 1.00 74.75 125 ALA A N 1
ATOM 884 C CA . ALA A 1 125 ? -20.875 -0.566 -19.442 1.00 74.64 125 ALA A CA 1
ATOM 885 C C . ALA A 1 125 ? -22.022 -1.052 -18.549 1.00 77.14 125 ALA A C 1
ATOM 886 O O . ALA A 1 125 ? -21.808 -1.274 -17.357 1.00 76.41 125 ALA A O 1
ATOM 888 N N . ASP A 1 126 ? -23.222 -1.259 -19.141 1.00 73.06 126 ASP A N 1
ATOM 889 C CA . ASP A 1 126 ? -24.408 -1.770 -18.451 1.00 71.89 126 ASP A CA 1
ATOM 890 C C . ASP A 1 126 ? -24.229 -3.241 -18.055 1.00 74.86 126 ASP A C 1
ATOM 891 O O . ASP A 1 126 ? -24.755 -3.655 -17.021 1.00 73.83 126 ASP A O 1
ATOM 896 N N . VAL A 1 127 ? -23.466 -4.018 -18.863 1.00 71.57 127 VAL A N 1
ATOM 897 C CA . VAL A 1 127 ? -23.137 -5.426 -18.600 1.00 70.86 127 VAL A CA 1
ATOM 898 C C . VAL A 1 127 ? -22.202 -5.469 -17.380 1.00 74.86 127 VAL A C 1
ATOM 899 O O . VAL A 1 127 ? -22.458 -6.233 -16.451 1.00 73.65 127 VAL A O 1
ATOM 903 N N . HIS A 1 128 ? -21.154 -4.612 -17.378 1.00 72.74 128 HIS A N 1
ATOM 904 C CA . HIS A 1 128 ? -20.170 -4.481 -16.299 1.00 73.22 128 HIS A CA 1
ATOM 905 C C . HIS A 1 128 ? -20.819 -4.016 -14.990 1.00 76.11 128 HIS A C 1
ATOM 906 O O . HIS A 1 128 ? -20.471 -4.539 -13.931 1.00 75.57 128 HIS A O 1
ATOM 913 N N . ASP A 1 129 ? -21.766 -3.054 -15.068 1.00 72.23 129 ASP A N 1
ATOM 914 C CA . ASP A 1 129 ? -22.499 -2.539 -13.907 1.00 71.62 129 ASP A CA 1
ATOM 915 C C . ASP A 1 129 ? -23.411 -3.612 -13.308 1.00 73.64 129 ASP A C 1
ATOM 916 O O . ASP A 1 129 ? -23.569 -3.660 -12.088 1.00 73.10 129 ASP A O 1
ATOM 921 N N . LEU A 1 130 ? -23.984 -4.485 -14.166 1.00 69.13 130 LEU A N 1
ATOM 922 C CA . LEU A 1 130 ? -24.822 -5.609 -13.743 1.00 67.79 130 LEU A CA 1
ATOM 923 C C . LEU A 1 130 ? -23.927 -6.704 -13.153 1.00 71.02 130 LEU A C 1
ATOM 924 O O . LEU A 1 130 ? -24.296 -7.308 -12.147 1.00 70.28 130 LEU A O 1
ATOM 929 N N . ALA A 1 131 ? -22.740 -6.931 -13.764 1.00 67.65 131 ALA A N 1
ATOM 930 C CA . ALA A 1 131 ? -21.738 -7.900 -13.307 1.00 67.46 131 ALA A CA 1
ATOM 931 C C . ALA A 1 131 ? -21.206 -7.494 -11.931 1.00 70.93 131 ALA A C 1
ATOM 932 O O . ALA A 1 131 ? -20.956 -8.366 -11.101 1.00 70.24 131 ALA A O 1
ATOM 934 N N . LYS A 1 132 ? -21.070 -6.166 -11.690 1.00 67.72 132 LYS A N 1
ATOM 935 C CA . LYS A 1 132 ? -20.641 -5.577 -10.418 1.00 67.97 132 LYS A CA 1
ATOM 936 C C . LYS A 1 132 ? -21.705 -5.840 -9.352 1.00 70.49 132 LYS A C 1
ATOM 937 O O . LYS A 1 132 ? -21.355 -6.150 -8.212 1.00 70.24 132 LYS A O 1
ATOM 943 N N . PHE A 1 133 ? -23.001 -5.736 -9.736 1.00 66.00 133 PHE A N 1
ATOM 944 C CA . PHE A 1 133 ? -24.155 -5.992 -8.870 1.00 65.07 133 PHE A CA 1
ATOM 945 C C . PHE A 1 133 ? -24.218 -7.475 -8.498 1.00 67.50 133 PHE A C 1
ATOM 946 O O . PHE A 1 133 ? -24.428 -7.788 -7.329 1.00 67.02 133 PHE A O 1
ATOM 954 N N . VAL A 1 134 ? -24.007 -8.378 -9.481 1.00 63.23 134 VAL A N 1
ATOM 955 C CA . VAL A 1 134 ? -23.987 -9.833 -9.274 1.00 62.47 134 VAL A CA 1
ATOM 956 C C . VAL A 1 134 ? -22.813 -10.191 -8.335 1.00 66.82 134 VAL A C 1
ATOM 957 O O . VAL A 1 134 ? -23.000 -10.983 -7.413 1.00 66.18 134 VAL A O 1
ATOM 961 N N . GLN A 1 135 ? -21.641 -9.544 -8.532 1.00 64.19 135 GLN A N 1
ATOM 962 C CA . GLN A 1 135 ? -20.421 -9.724 -7.737 1.00 64.95 135 GLN A CA 1
ATOM 963 C C . GLN A 1 135 ? -20.609 -9.324 -6.265 1.00 68.95 135 GLN A C 1
ATOM 964 O O . GLN A 1 135 ? -20.363 -10.148 -5.382 1.00 68.60 135 GLN A O 1
ATOM 970 N N . VAL A 1 136 ? -21.018 -8.060 -6.010 1.00 65.75 136 VAL A N 1
ATOM 971 C CA . VAL A 1 136 ? -21.197 -7.505 -4.664 1.00 66.07 136 VAL A CA 1
ATOM 972 C C . VAL A 1 136 ? -22.309 -8.250 -3.878 1.00 69.13 136 VAL A C 1
ATOM 973 O O . VAL A 1 136 ? -22.164 -8.439 -2.669 1.00 68.96 136 VAL A O 1
ATOM 977 N N . ASN A 1 137 ? -23.370 -8.713 -4.566 1.00 64.84 137 ASN A N 1
ATOM 978 C CA . ASN A 1 137 ? -24.459 -9.443 -3.921 1.00 64.04 137 ASN A CA 1
ATOM 979 C C . ASN A 1 137 ? -24.091 -10.896 -3.623 1.00 67.77 137 ASN A C 1
ATOM 980 O O . ASN A 1 137 ? -24.404 -11.369 -2.532 1.00 67.33 137 ASN A O 1
ATOM 985 N N . TYR A 1 138 ? -23.386 -11.587 -4.556 1.00 64.60 138 TYR A N 1
ATOM 986 C CA . TYR A 1 138 ? -22.920 -12.972 -4.372 1.00 64.71 138 TYR A CA 1
ATOM 987 C C . TYR A 1 138 ? -21.981 -13.048 -3.165 1.00 69.67 138 TYR A C 1
ATOM 988 O O . TYR A 1 138 ? -22.093 -13.981 -2.371 1.00 69.28 138 TYR A O 1
ATOM 997 N N . THR A 1 139 ? -21.087 -12.045 -3.018 1.00 67.35 139 THR A N 1
ATOM 998 C CA . THR A 1 139 ? -20.144 -11.910 -1.903 1.00 68.39 139 THR A CA 1
ATOM 999 C C . THR A 1 139 ? -20.925 -11.640 -0.603 1.00 72.42 139 THR A C 1
ATOM 1000 O O . THR A 1 139 ? -20.568 -12.180 0.444 1.00 72.48 139 THR A O 1
ATOM 1004 N N . GLY A 1 140 ? -21.991 -10.838 -0.708 1.00 68.73 140 GLY A N 1
ATOM 1005 C CA . GLY A 1 140 ? -22.879 -10.473 0.392 1.00 68.52 140 GLY A CA 1
ATOM 1006 C C . GLY A 1 140 ? -23.547 -11.656 1.056 1.00 72.28 140 GLY A C 1
ATOM 1007 O O . GLY A 1 140 ? -23.519 -11.768 2.285 1.00 72.37 140 GLY A O 1
ATOM 1008 N N . PHE A 1 141 ? -24.137 -12.557 0.244 1.00 68.37 141 PHE A N 1
ATOM 1009 C CA . PHE A 1 141 ? -24.785 -13.773 0.737 1.00 68.04 141 PHE A CA 1
ATOM 1010 C C . PHE A 1 141 ? -23.749 -14.772 1.250 1.00 72.93 141 PHE A C 1
ATOM 1011 O O . PHE A 1 141 ? -23.959 -15.366 2.304 1.00 72.82 141 PHE A O 1
ATOM 1019 N N . TYR A 1 142 ? -22.616 -14.914 0.531 1.00 70.25 142 TYR A N 1
ATOM 1020 C CA . TYR A 1 142 ? -21.502 -15.804 0.877 1.00 71.23 142 TYR A CA 1
ATOM 1021 C C . TYR A 1 142 ? -20.909 -15.454 2.249 1.00 75.62 142 TYR A C 1
ATOM 1022 O O . TYR A 1 142 ? -20.620 -16.357 3.037 1.00 75.83 142 TYR A O 1
ATOM 1031 N N . LYS A 1 143 ? -20.750 -14.144 2.532 1.00 72.13 143 LYS A N 1
ATOM 1032 C CA . LYS A 1 143 ? -20.201 -13.637 3.790 1.00 72.86 143 LYS A CA 1
ATOM 1033 C C . LYS A 1 143 ? -21.177 -13.765 4.958 1.00 75.84 143 LYS A C 1
ATOM 1034 O O . LYS A 1 143 ? -20.748 -14.130 6.053 1.00 76.15 143 LYS A O 1
ATOM 1040 N N . ILE A 1 144 ? -22.476 -13.460 4.735 1.00 71.16 144 ILE A N 1
ATOM 1041 C CA . ILE A 1 144 ? -23.504 -13.524 5.781 1.00 70.76 144 ILE A CA 1
ATOM 1042 C C . ILE A 1 144 ? -23.840 -14.986 6.163 1.00 74.25 144 ILE A C 1
ATOM 1043 O O . ILE A 1 144 ? -24.144 -15.240 7.331 1.00 74.22 144 ILE A O 1
ATOM 1048 N N . ILE A 1 145 ? -23.752 -15.937 5.200 1.00 70.24 145 ILE A N 1
ATOM 1049 C CA . ILE A 1 145 ? -24.000 -17.364 5.445 1.00 70.16 145 ILE A CA 1
ATOM 1050 C C . ILE A 1 145 ? -22.862 -17.946 6.304 1.00 75.22 145 ILE A C 1
ATOM 1051 O O . ILE A 1 145 ? -23.139 -18.688 7.249 1.00 75.27 145 ILE A O 1
ATOM 1056 N N . LYS A 1 146 ? -21.598 -17.557 6.015 1.00 72.49 146 LYS A N 1
ATOM 1057 C CA . LYS A 1 146 ? -20.433 -17.995 6.791 1.00 73.80 146 LYS A CA 1
ATOM 1058 C C . LYS A 1 146 ? -20.441 -17.353 8.186 1.00 78.29 146 LYS A C 1
ATOM 1059 O O . LYS A 1 146 ? -19.971 -17.974 9.141 1.00 79.03 146 LYS A O 1
ATOM 1065 N N . LYS A 1 147 ? -20.996 -16.123 8.298 1.00 74.24 147 LYS A N 1
ATOM 1066 C CA . LYS A 1 147 ? -21.140 -15.382 9.555 1.00 74.64 147 LYS A CA 1
ATOM 1067 C C . LYS A 1 147 ? -22.153 -16.104 10.453 1.00 78.00 147 LYS A C 1
ATOM 1068 O O . LYS A 1 147 ? -21.951 -16.170 11.665 1.00 78.57 147 LYS A O 1
ATOM 1074 N N . HIS A 1 148 ? -23.229 -16.655 9.844 1.00 73.24 148 HIS A N 1
ATOM 1075 C CA . HIS A 1 148 ? -24.284 -17.423 10.512 1.00 72.80 148 HIS A CA 1
ATOM 1076 C C . HIS A 1 148 ? -23.700 -18.720 11.087 1.00 77.63 148 HIS A C 1
ATOM 1077 O O . HIS A 1 148 ? -23.955 -19.040 12.247 1.00 77.74 148 HIS A O 1
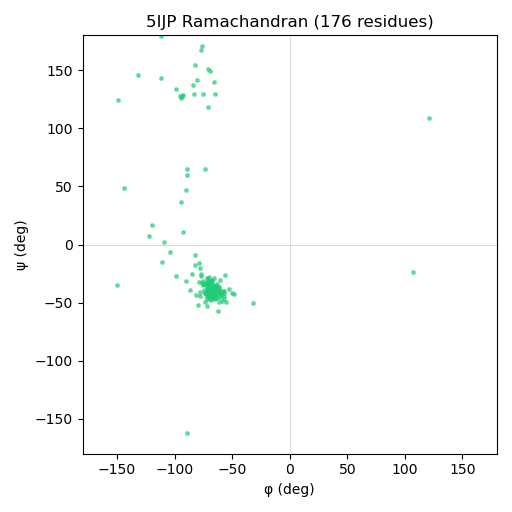ATOM 1084 N N . ASP A 1 149 ? -22.895 -19.441 10.279 1.00 74.66 149 ASP A N 1
ATOM 1085 C CA . ASP A 1 149 ? -22.234 -20.696 10.649 1.00 75.73 149 ASP A CA 1
ATOM 1086 C C . ASP A 1 149 ? -21.187 -20.513 11.756 1.00 81.16 149 ASP A C 1
ATOM 1087 O O . ASP A 1 149 ? -20.948 -21.445 12.525 1.00 81.81 149 ASP A O 1
ATOM 1092 N N . LYS A 1 150 ? -20.572 -19.315 11.833 1.00 78.09 150 LYS A N 1
ATOM 1093 C CA . LYS A 1 150 ? -19.551 -18.972 12.826 1.00 79.63 150 LYS A CA 1
ATOM 1094 C C . LYS A 1 150 ? -20.136 -18.455 14.145 1.00 84.00 150 LYS A C 1
ATOM 1095 O O . LYS A 1 150 ? -19.603 -18.784 15.204 1.00 85.17 150 LYS A O 1
ATOM 1101 N N . MET A 1 151 ? -21.212 -17.643 14.084 1.00 79.52 151 MET A N 1
ATOM 1102 C CA . MET A 1 151 ? -21.855 -17.056 15.266 1.00 79.83 151 MET A CA 1
ATOM 1103 C C . MET A 1 151 ? -22.788 -18.019 16.002 1.00 83.30 151 MET A C 1
ATOM 1104 O O . MET A 1 151 ? -22.669 -18.169 17.219 1.00 84.00 151 MET A O 1
ATOM 1109 N N . THR A 1 152 ? -23.731 -18.640 15.270 1.00 78.43 152 THR A N 1
ATOM 1110 C CA . THR A 1 152 ? -24.754 -19.531 15.825 1.00 78.01 152 THR A CA 1
ATOM 1111 C C . THR A 1 152 ? -24.264 -20.957 16.088 1.00 81.98 152 THR A C 1
ATOM 1112 O O . THR A 1 152 ? -24.602 -21.538 17.121 1.00 82.24 152 THR A O 1
ATOM 1116 N N . GLY A 1 153 ? -23.512 -21.508 15.139 1.00 78.08 153 GLY A N 1
ATOM 1117 C CA . GLY A 1 153 ? -23.023 -22.881 15.188 1.00 78.70 153 GLY A CA 1
ATOM 1118 C C . GLY A 1 153 ? -23.770 -23.759 14.204 1.00 81.47 153 GLY A C 1
ATOM 1119 O O . GLY A 1 153 ? -23.254 -24.794 13.772 1.00 81.94 153 GLY A O 1
ATOM 1120 N N . TRP A 1 154 ? -24.999 -23.335 13.844 1.00 76.38 154 TRP A N 1
ATOM 1121 C CA . TRP A 1 154 ? -25.884 -23.996 12.885 1.00 75.49 154 TRP A CA 1
ATOM 1122 C C . TRP A 1 154 ? -25.344 -23.703 11.483 1.00 78.59 154 TRP A C 1
ATOM 1123 O O . TRP A 1 154 ? -25.068 -22.543 11.166 1.00 77.27 154 TRP A O 1
ATOM 1134 N N . ARG A 1 155 ? -25.164 -24.746 10.658 1.00 75.76 155 ARG A N 1
ATOM 1135 C CA . ARG A 1 155 ? -24.627 -24.587 9.306 1.00 75.22 155 ARG A CA 1
ATOM 1136 C C . ARG A 1 155 ? -25.709 -24.449 8.237 1.00 78.00 155 ARG A C 1
ATOM 1137 O O . ARG A 1 155 ? -26.621 -25.275 8.170 1.00 77.91 155 ARG A O 1
ATOM 1145 N N . LEU A 1 156 ? -25.603 -23.387 7.413 1.00 73.49 156 LEU A N 1
ATOM 1146 C CA . LEU A 1 156 ? -26.520 -23.091 6.309 1.00 72.54 156 LEU A CA 1
ATOM 1147 C C . LEU A 1 156 ? -25.864 -23.257 4.935 1.00 76.83 156 LEU A C 1
ATOM 1148 O O . LEU A 1 156 ? -26.567 -23.334 3.925 1.00 76.12 156 LEU A O 1
ATOM 1153 N N . LYS A 1 157 ? -24.521 -23.330 4.909 1.00 74.34 157 LYS A N 1
ATOM 1154 C CA . LYS A 1 157 ? -23.698 -23.475 3.709 1.00 74.74 157 LYS A CA 1
ATOM 1155 C C . LYS A 1 157 ? -23.986 -24.744 2.860 1.00 80.12 157 LYS A C 1
ATOM 1156 O O . LYS A 1 157 ? -24.004 -24.582 1.641 1.00 79.53 157 LYS A O 1
ATOM 1162 N N . PRO A 1 158 ? -24.221 -25.975 3.414 1.00 78.30 158 PRO A N 1
ATOM 1163 C CA . PRO A 1 158 ? -24.437 -27.149 2.539 1.00 79.65 158 PRO A CA 1
ATOM 1164 C C . PRO A 1 158 ? -25.465 -27.010 1.408 1.00 83.49 158 PRO A C 1
ATOM 1165 O O . PRO A 1 158 ? -25.179 -27.476 0.304 1.00 84.02 158 PRO A O 1
ATOM 1169 N N . VAL A 1 159 ? -26.634 -26.382 1.655 1.00 79.29 159 VAL A N 1
ATOM 1170 C CA . VAL A 1 159 ? -27.648 -26.237 0.598 1.00 79.19 159 VAL A CA 1
ATOM 1171 C C . VAL A 1 159 ? -27.607 -24.851 -0.069 1.00 81.91 159 VAL A C 1
ATOM 1172 O O . VAL A 1 159 ? -28.006 -24.732 -1.228 1.00 81.53 159 VAL A O 1
ATOM 1176 N N . PHE A 1 160 ? -27.136 -23.816 0.650 1.00 77.65 160 PHE A N 1
ATOM 1177 C CA . PHE A 1 160 ? -27.080 -22.458 0.111 1.00 76.32 160 PHE A CA 1
ATOM 1178 C C . PHE A 1 160 ? -25.898 -22.214 -0.842 1.00 80.64 160 PHE A C 1
ATOM 1179 O O . PHE A 1 160 ? -25.935 -21.230 -1.586 1.00 79.42 160 PHE A O 1
ATOM 1187 N N . ASP A 1 161 ? -24.875 -23.104 -0.851 1.00 78.69 161 ASP A N 1
ATOM 1188 C CA . ASP A 1 161 ? -23.738 -22.960 -1.769 1.00 79.18 161 ASP A CA 1
ATOM 1189 C C . ASP A 1 161 ? -24.134 -23.287 -3.210 1.00 83.60 161 ASP A C 1
ATOM 1190 O O . ASP A 1 161 ? -23.654 -22.634 -4.138 1.00 82.92 161 ASP A O 1
ATOM 1195 N N . THR A 1 162 ? -25.033 -24.279 -3.385 1.00 81.04 162 THR A N 1
ATOM 1196 C CA . THR A 1 162 ? -25.544 -24.700 -4.690 1.00 81.56 162 THR A CA 1
ATOM 1197 C C . THR A 1 162 ? -26.730 -23.822 -5.125 1.00 83.91 162 THR A C 1
ATOM 1198 O O . THR A 1 162 ? -26.973 -23.696 -6.326 1.00 83.80 162 THR A O 1
ATOM 1202 N N . ARG A 1 163 ? -27.449 -23.210 -4.153 1.00 79.13 163 ARG A N 1
ATOM 1203 C CA . ARG A 1 163 ? -28.578 -22.305 -4.403 1.00 77.99 163 ARG A CA 1
ATOM 1204 C C . ARG A 1 163 ? -28.085 -21.006 -5.049 1.00 80.37 163 ARG A C 1
ATOM 1205 O O . ARG A 1 163 ? -28.755 -20.471 -5.935 1.00 79.81 163 ARG A O 1
ATOM 1213 N N . LEU A 1 164 ? -26.905 -20.518 -4.614 1.00 76.03 164 LEU A N 1
ATOM 1214 C CA . LEU A 1 164 ? -26.261 -19.317 -5.147 1.00 74.91 164 LEU A CA 1
ATOM 1215 C C . LEU A 1 164 ? -25.562 -19.616 -6.476 1.00 79.11 164 LEU A C 1
ATOM 1216 O O . LEU A 1 164 ? -25.501 -18.742 -7.343 1.00 78.38 164 LEU A O 1
ATOM 1221 N N . LYS A 1 165 ? -25.045 -20.853 -6.633 1.00 76.45 165 LYS A N 1
ATOM 1222 C CA . LYS A 1 165 ? -24.363 -21.318 -7.843 1.00 77.17 165 LYS A CA 1
ATOM 1223 C C . LYS A 1 165 ? -25.351 -21.783 -8.928 1.00 80.94 165 LYS A C 1
ATOM 1224 O O . LYS A 1 165 ? -24.932 -22.031 -10.063 1.00 81.47 165 LYS A O 1
ATOM 1226 N N . ALA A 1 166 ? -26.657 -21.891 -8.580 1.00 76.52 166 ALA A N 1
ATOM 1227 C CA . ALA A 1 166 ? -27.729 -22.298 -9.494 1.00 76.79 166 ALA A CA 1
ATOM 1228 C C . ALA A 1 166 ? -27.906 -21.263 -10.604 1.00 79.18 166 ALA A C 1
ATOM 1229 O O . ALA A 1 166 ? -27.986 -20.063 -10.325 1.00 77.57 166 ALA A O 1
ATOM 1231 N N . LYS A 1 167 ? -27.928 -21.730 -11.862 1.00 76.06 167 LYS A N 1
ATOM 1232 C CA . LYS A 1 167 ? -28.054 -20.871 -13.035 1.00 75.14 167 LYS A CA 1
ATOM 1233 C C . LYS A 1 167 ? -29.511 -20.687 -13.479 1.00 78.39 167 LYS A C 1
ATOM 1234 O O . LYS A 1 167 ? -30.217 -21.683 -13.663 1.00 79.45 167 LYS A O 1
ATOM 1236 N N . PRO A 1 168 ? -29.976 -19.427 -13.675 1.00 73.10 168 PRO A N 1
ATOM 1237 C CA . PRO A 1 168 ? -31.362 -19.222 -14.133 1.00 73.29 168 PRO A CA 1
ATOM 1238 C C . PRO A 1 168 ? -31.552 -19.524 -15.625 1.00 77.96 168 PRO A C 1
ATOM 1239 O O . PRO A 1 168 ? -30.568 -19.744 -16.336 1.00 77.85 168 PRO A O 1
ATOM 1243 N N . PHE A 1 169 ? -32.820 -19.543 -16.092 1.00 75.19 169 PHE A N 1
ATOM 1244 C CA . PHE A 1 169 ? -33.215 -19.855 -17.472 1.00 76.39 169 PHE A CA 1
ATOM 1245 C C . PHE A 1 169 ? -32.594 -18.942 -18.541 1.00 79.25 169 PHE A C 1
ATOM 1246 O O . PHE A 1 169 ? -32.233 -19.428 -19.614 1.00 80.23 169 PHE A O 1
ATOM 1254 N N . TYR A 1 170 ? -32.499 -17.630 -18.257 1.00 73.68 170 TYR A N 1
ATOM 1255 C CA . TYR A 1 170 ? -31.988 -16.621 -19.188 1.00 72.73 170 TYR A CA 1
ATOM 1256 C C . TYR A 1 170 ? -30.465 -16.598 -19.328 1.00 75.46 170 TYR A C 1
ATOM 1257 O O . TYR A 1 170 ? -29.973 -16.141 -20.358 1.00 75.13 170 TYR A O 1
ATOM 1266 N N . LYS A 1 171 ? -29.729 -17.057 -18.290 1.00 71.24 171 LYS A N 1
ATOM 1267 C CA . LYS A 1 171 ? -28.262 -17.046 -18.204 1.00 70.58 171 LYS A CA 1
ATOM 1268 C C . LYS A 1 171 ? -27.531 -17.601 -19.435 1.00 75.58 171 LYS A C 1
ATOM 1269 O O . LYS A 1 171 ? -26.542 -16.998 -19.854 1.00 74.95 171 LYS A O 1
ATOM 1275 N N . GLU A 1 172 ? -28.007 -18.723 -20.010 1.00 73.63 172 GLU A N 1
ATOM 1276 C CA . GLU A 1 172 ? -27.397 -19.344 -21.192 1.00 75.04 172 GLU A CA 1
ATOM 1277 C C . GLU A 1 172 ? -27.536 -18.449 -22.434 1.00 78.72 172 GLU A C 1
ATOM 1278 O O . GLU A 1 172 ? -26.567 -18.286 -23.179 1.00 78.89 172 GLU A O 1
ATOM 1284 N N . ASN A 1 173 ? -28.732 -17.865 -22.638 1.00 74.70 173 ASN A N 1
ATOM 1285 C CA . ASN A 1 173 ? -29.034 -16.978 -23.765 1.00 74.54 173 ASN A CA 1
ATOM 1286 C C . ASN A 1 173 ? -28.405 -15.593 -23.583 1.00 75.81 173 ASN A C 1
ATOM 1287 O O . ASN A 1 173 ? -28.047 -14.955 -24.574 1.00 75.67 173 ASN A O 1
ATOM 1292 N N . TYR A 1 174 ? -28.273 -15.134 -22.321 1.00 70.37 174 TYR A N 1
ATOM 1293 C CA . TYR A 1 174 ? -27.684 -13.841 -21.966 1.00 68.68 174 TYR A CA 1
ATOM 1294 C C . TYR A 1 174 ? -26.175 -13.825 -22.205 1.00 71.88 174 TYR A C 1
ATOM 1295 O O . TYR A 1 174 ? -25.666 -12.841 -22.739 1.00 71.29 174 TYR A O 1
ATOM 1304 N N . ASP A 1 175 ? -25.463 -14.901 -21.798 1.00 68.43 175 ASP A N 1
ATOM 1305 C CA . ASP A 1 175 ? -24.013 -15.032 -21.972 1.00 68.59 175 ASP A CA 1
ATOM 1306 C C . ASP A 1 175 ? -23.617 -15.014 -23.448 1.00 73.33 175 ASP A C 1
ATOM 1307 O O . ASP A 1 175 ? -22.612 -14.394 -23.795 1.00 73.15 175 ASP A O 1
ATOM 1312 N N . ALA A 1 176 ? -24.434 -15.651 -24.315 1.00 70.65 176 ALA A N 1
ATOM 1313 C CA . ALA A 1 176 ? -24.240 -15.692 -25.766 1.00 71.87 176 ALA A CA 1
ATOM 1314 C C . ALA A 1 176 ? -24.442 -14.301 -26.379 1.00 75.07 176 ALA A C 1
ATOM 1315 O O . ALA A 1 176 ? -23.736 -13.946 -27.324 1.00 75.68 176 ALA A O 1
ATOM 1317 N N . SER A 1 177 ? -25.392 -13.514 -25.823 1.00 70.22 177 SER A N 1
ATOM 1318 C CA . SER A 1 177 ? -25.701 -12.146 -26.251 1.00 69.47 177 SER A CA 1
ATOM 1319 C C . SER A 1 177 ? -24.535 -11.198 -25.940 1.00 72.82 177 SER A C 1
ATOM 1320 O O . SER A 1 177 ? -24.233 -10.326 -26.756 1.00 72.70 177 SER A O 1
ATOM 1323 N N . VAL A 1 178 ? -23.877 -11.386 -24.770 1.00 68.76 178 VAL A N 1
ATOM 1324 C CA . VAL A 1 178 ? -22.714 -10.608 -24.313 1.00 68.42 178 VAL A CA 1
ATOM 1325 C C . VAL A 1 178 ? -21.506 -10.906 -25.228 1.00 74.15 178 VAL A C 1
ATOM 1326 O O . VAL A 1 178 ? -20.754 -9.987 -25.562 1.00 74.21 178 VAL A O 1
ATOM 1330 N N . VAL A 1 179 ? -21.357 -12.182 -25.657 1.00 72.08 179 VAL A N 1
ATOM 1331 C CA . VAL A 1 179 ? -20.305 -12.651 -26.573 1.00 74.00 179 VAL A CA 1
ATOM 1332 C C . VAL A 1 179 ? -20.470 -11.956 -27.941 1.00 78.93 179 VAL A C 1
ATOM 1333 O O . VAL A 1 179 ? -19.487 -11.447 -28.487 1.00 79.56 179 VAL A O 1
ATOM 1337 N N . ARG A 1 180 ? -21.719 -11.898 -28.458 1.00 75.28 180 ARG A N 1
ATOM 1338 C CA . ARG A 1 180 ? -22.057 -11.236 -29.724 1.00 75.90 180 ARG A CA 1
ATOM 1339 C C . ARG A 1 180 ? -21.810 -9.728 -29.631 1.00 79.51 180 ARG A C 1
ATOM 1340 O O . ARG A 1 180 ? -21.278 -9.146 -30.575 1.00 80.20 180 ARG A O 1
ATOM 1348 N N . LEU A 1 181 ? -22.169 -9.113 -28.480 1.00 74.92 181 LEU A N 1
ATOM 1349 C CA . LEU A 1 181 ? -22.001 -7.686 -28.173 1.00 74.38 181 LEU A CA 1
ATOM 1350 C C . LEU A 1 181 ? -20.531 -7.248 -28.287 1.00 79.73 181 LEU A C 1
ATOM 1351 O O . LEU A 1 181 ? -20.259 -6.166 -28.813 1.00 79.73 181 LEU A O 1
ATOM 1356 N N . SER A 1 182 ? -19.597 -8.101 -27.815 1.00 77.34 182 SER A N 1
ATOM 1357 C CA . SER A 1 182 ? -18.152 -7.866 -27.876 1.00 78.84 182 SER A CA 1
ATOM 1358 C C . SER A 1 182 ? -17.667 -7.897 -29.328 1.00 85.02 182 SER A C 1
ATOM 1359 O O . SER A 1 182 ? -16.815 -7.091 -29.703 1.00 85.82 182 SER A O 1
ATOM 1362 N N . LYS A 1 183 ? -18.236 -8.809 -30.143 1.00 82.40 183 LYS A N 1
ATOM 1363 C CA . LYS A 1 183 ? -17.922 -8.970 -31.566 1.00 84.28 183 LYS A CA 1
ATOM 1364 C C . LYS A 1 183 ? -18.488 -7.808 -32.390 1.00 88.61 183 LYS A C 1
ATOM 1365 O O . LYS A 1 183 ? -17.833 -7.362 -33.335 1.00 89.84 183 LYS A O 1
ATOM 1371 N N . LEU A 1 184 ? -19.699 -7.324 -32.030 1.00 83.94 184 LEU A N 1
ATOM 1372 C CA . LEU A 1 184 ? -20.382 -6.207 -32.696 1.00 83.85 184 LEU A CA 1
ATOM 1373 C C . LEU A 1 184 ? -19.630 -4.889 -32.501 1.00 88.53 184 LEU A C 1
ATOM 1374 O O . LEU A 1 184 ? -19.562 -4.086 -33.432 1.00 89.04 184 LEU A O 1
ATOM 1379 N N . TYR A 1 185 ? -19.067 -4.676 -31.293 1.00 84.97 185 TYR A N 1
ATOM 1380 C CA . TYR A 1 185 ? -18.301 -3.480 -30.934 1.00 85.59 185 TYR A CA 1
ATOM 1381 C C . TYR A 1 185 ? -16.955 -3.429 -31.662 1.00 91.93 185 TYR A C 1
ATOM 1382 O O . TYR A 1 185 ? -16.523 -2.345 -32.057 1.00 92.59 185 TYR A O 1
ATOM 1391 N N . ASP A 1 186 ? -16.297 -4.594 -31.838 1.00 89.66 186 ASP A N 1
ATOM 1392 C CA . ASP A 1 186 ? -15.015 -4.704 -32.540 1.00 92.05 186 ASP A CA 1
ATOM 1393 C C . ASP A 1 186 ? -15.186 -4.488 -34.046 1.00 97.26 186 ASP A C 1
ATOM 1394 O O . ASP A 1 186 ? -14.261 -4.005 -34.700 1.00 99.00 186 ASP A O 1
ATOM 1399 N N . LEU A 1 187 ? -16.372 -4.836 -34.586 1.00 92.86 187 LEU A N 1
ATOM 1400 C CA . LEU A 1 187 ? -16.721 -4.690 -36.000 1.00 93.86 187 LEU A CA 1
ATOM 1401 C C . LEU A 1 187 ? -16.946 -3.219 -36.383 1.00 97.91 187 LEU A C 1
ATOM 1402 O O . LEU A 1 187 ? -16.488 -2.799 -37.447 1.00 99.25 187 LEU A O 1
ATOM 1407 N N . VAL A 1 188 ? -17.646 -2.445 -35.525 1.00 92.97 188 VAL A N 1
ATOM 1408 C CA . VAL A 1 188 ? -17.939 -1.023 -35.767 1.00 93.12 188 VAL A CA 1
ATOM 1409 C C . VAL A 1 188 ? -16.710 -0.127 -35.523 1.00 98.66 188 VAL A C 1
ATOM 1410 O O . VAL A 1 188 ? -16.558 0.883 -36.214 1.00 99.50 188 VAL A O 1
ATOM 1414 N N . ARG A 1 189 ? -15.846 -0.495 -34.552 1.00 95.43 189 ARG A N 1
ATOM 1415 C CA . ARG A 1 189 ? -14.630 0.250 -34.209 1.00 97.06 189 ARG A CA 1
ATOM 1416 C C . ARG A 1 189 ? -13.569 0.159 -35.311 1.00 103.73 189 ARG A C 1
ATOM 1417 O O . ARG A 1 189 ? -12.897 1.154 -35.587 1.00 105.21 189 ARG A O 1
ATOM 1419 N N . THR A 1 190 ? -13.426 -1.028 -35.937 1.00 100.74 190 THR A N 1
ATOM 1420 C CA . THR A 1 190 ? -12.465 -1.278 -37.015 1.00 103.31 190 THR A CA 1
ATOM 1421 C C . THR A 1 190 ? -12.877 -0.597 -38.324 1.00 108.12 190 THR A C 1
ATOM 1422 O O . THR A 1 190 ? -12.016 -0.070 -39.031 1.00 110.23 190 THR A O 1
ATOM 1424 N N . ARG A 1 191 ? -14.189 -0.611 -38.643 1.00 102.74 191 ARG A N 1
ATOM 1425 C CA . ARG A 1 191 ? -14.747 -0.005 -39.852 1.00 131.37 191 ARG A CA 1
ATOM 1426 C C . ARG A 1 191 ? -15.488 1.287 -39.522 1.00 156.97 191 ARG A C 1
ATOM 1427 O O . ARG A 1 191 ? -14.881 2.241 -39.040 1.00 117.39 191 ARG A O 1
#

InterPro domains:
  IPR003807 Domain of unknown function DUF202 [PF02656] (684-763)
  IPR004331 SPX domain [PS51382] (1-162)
  IPR018966 VTC domain [PF09359] (210-482)
  IPR042267 VTC domain superfamily [G3DSA:3.20.100.30] (200-495)
  IPR051572 Vacuolar Transporter Chaperone Complex Subunit [PTHR46140] (1-800)

Organism: Chaetomium the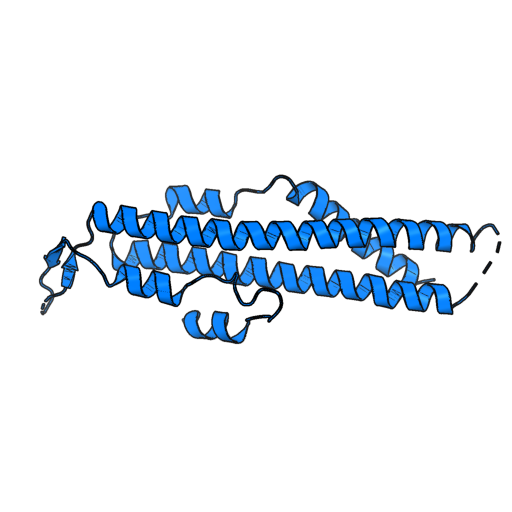rmophilum (strain DSM 1495 / CBS 144.50 / IMI 039719) (NCBI:txid759272)

Secondary structure (DSSP, 8-state):
--HHHHHHHT--TTTTTSS--HHHHHHHHH---SPEEP---EEPP-HHHHHHHHHHHHHHHHHHHHHHHHHHHHHHHHHHHHHHHHHHHHHHTT--HHHHHHHHHHHHHHHHHHHHHHHHHHHHHHHHHHHHHHHHHHTS---HHHHHHHHHPPPSSHHHHHHHHHHHHHHHHHHHH-

Nearest PDB structures (foldseek):
  5ijp-assembly1_A  TM=1.006E+00  e=1.444E-26  Thermochaetoides thermophila
  7ytj-assembly1_D  TM=8.428E-01  e=2.089E-11  Saccharomyces cerevisiae
  5iiq-assembly1_A  TM=8.234E-01  e=3.548E-11  Saccharomyces cerevisiae
  5iig-assembly1_A  TM=8.299E-01  e=2.722E-11  Saccharomyces cerevisiae
  8tyu-assembly1_B  TM=5.865E-01  e=8.819E-05  Homo sapiens

Foldseek 3Di:
DPLVVVLVVLADPLCNVLAAPLVVLLVLLQPADADFDDDCTGHAHDPVSVVVSVVSLVVSVVSLVVSLVVLLVVLLVLLVVLVVLLVVVVVVVVCDLVSLVVSLVSLVVSVVSVVSSVVRLVSRLVSSVVSQVVSCVRRVDHPCPVVVVVSVDDDPCRVVSVVSSVVSVVSNVVSVVD

B-factor: mean 90.65, std 26.55, range [60.79, 216.64]